Protein AF-A0A850GBH7-F1 (afdb_monomer)

Structure (mmCIF, N/CA/C/O backbone):
data_AF-A0A850GBH7-F1
#
_entry.id   AF-A0A850GBH7-F1
#
loop_
_atom_site.group_PDB
_atom_site.id
_atom_site.type_symbol
_atom_site.label_atom_id
_atom_site.label_alt_id
_atom_site.label_comp_id
_atom_site.label_asym_id
_atom_site.label_entity_id
_atom_site.label_seq_id
_atom_site.pdbx_PDB_ins_code
_atom_site.Cartn_x
_atom_site.Cartn_y
_atom_site.Cartn_z
_atom_site.occupancy
_atom_site.B_iso_or_equiv
_atom_site.auth_seq_id
_atom_site.auth_comp_id
_atom_site.auth_asym_id
_atom_site.auth_atom_id
_atom_site.pdbx_PDB_model_num
ATOM 1 N N . MET A 1 1 ? 34.678 7.396 -29.497 1.00 39.22 1 MET A N 1
ATOM 2 C CA . MET A 1 1 ? 33.624 8.072 -28.716 1.00 39.22 1 MET A CA 1
ATOM 3 C C . MET A 1 1 ? 33.416 7.247 -27.462 1.00 39.22 1 MET A C 1
ATOM 5 O O . MET A 1 1 ? 32.925 6.134 -27.565 1.00 39.22 1 MET A O 1
ATOM 9 N N . ALA A 1 2 ? 33.944 7.711 -26.330 1.00 34.81 2 ALA A N 1
ATOM 10 C CA . ALA A 1 2 ? 33.889 6.994 -25.061 1.00 34.81 2 ALA A CA 1
ATOM 11 C C . ALA A 1 2 ? 32.630 7.432 -24.306 1.00 34.81 2 ALA A C 1
ATOM 13 O O . ALA A 1 2 ? 32.488 8.611 -23.987 1.00 34.81 2 ALA A O 1
ATOM 14 N N . VAL A 1 3 ? 31.714 6.498 -24.062 1.00 37.47 3 VAL A N 1
ATOM 15 C CA . VAL A 1 3 ? 30.544 6.723 -23.211 1.00 37.47 3 VAL A CA 1
ATOM 16 C C . VAL A 1 3 ? 31.014 6.597 -21.764 1.00 37.47 3 VAL A C 1
ATOM 18 O O . VAL A 1 3 ? 31.372 5.515 -21.305 1.00 37.47 3 VAL A O 1
ATOM 21 N N . MET A 1 4 ? 31.077 7.731 -21.065 1.00 29.38 4 MET A N 1
ATOM 22 C CA . MET A 1 4 ? 31.294 7.794 -19.621 1.00 29.38 4 MET A CA 1
ATOM 23 C C . MET A 1 4 ? 30.104 7.129 -18.918 1.00 29.38 4 MET A C 1
ATOM 25 O O . MET A 1 4 ? 29.046 7.736 -18.770 1.00 29.38 4 MET A O 1
ATOM 29 N N . GLN A 1 5 ? 30.282 5.886 -18.469 1.00 33.56 5 GLN A N 1
ATOM 30 C CA . GLN A 1 5 ? 29.415 5.274 -17.465 1.00 33.56 5 GLN A CA 1
ATOM 31 C C . GLN A 1 5 ? 29.610 6.026 -16.146 1.00 33.56 5 GLN A C 1
ATOM 33 O O . GLN A 1 5 ? 30.597 5.840 -15.429 1.00 33.56 5 GLN A O 1
ATOM 38 N N . LYS A 1 6 ? 28.673 6.925 -15.852 1.00 38.59 6 LYS A N 1
ATOM 39 C CA . LYS A 1 6 ? 28.574 7.619 -14.573 1.00 38.59 6 LYS A CA 1
ATOM 40 C C . LYS A 1 6 ? 28.134 6.582 -13.537 1.00 38.59 6 LYS A C 1
ATOM 42 O O . LYS A 1 6 ? 26.968 6.221 -13.460 1.00 38.59 6 LYS A O 1
ATOM 47 N N . ARG A 1 7 ? 29.103 6.039 -12.800 1.00 31.30 7 ARG A N 1
ATOM 48 C CA . ARG A 1 7 ? 28.871 5.169 -11.644 1.00 31.30 7 ARG A CA 1
ATOM 49 C C . ARG A 1 7 ? 28.149 5.984 -10.570 1.00 31.30 7 ARG A C 1
ATOM 51 O O . ARG A 1 7 ? 28.780 6.814 -9.919 1.00 31.30 7 ARG A O 1
ATOM 58 N N . TRP A 1 8 ? 26.844 5.782 -10.418 1.00 28.94 8 TRP A N 1
ATOM 59 C CA . TRP A 1 8 ? 26.119 6.223 -9.230 1.00 28.94 8 TRP A CA 1
ATOM 60 C C . TRP A 1 8 ? 26.470 5.288 -8.064 1.00 28.94 8 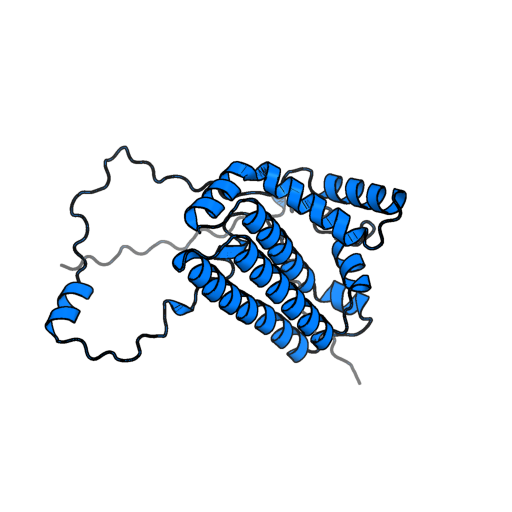TRP A C 1
ATOM 62 O O . TRP A 1 8 ? 26.355 4.069 -8.211 1.00 28.94 8 TRP A O 1
ATOM 72 N N . PRO A 1 9 ? 26.964 5.814 -6.931 1.00 34.41 9 PRO A N 1
ATOM 73 C CA . PRO A 1 9 ? 27.199 5.003 -5.753 1.00 34.41 9 PRO A CA 1
ATOM 74 C C . PRO A 1 9 ? 25.851 4.687 -5.093 1.00 34.41 9 PRO A C 1
ATOM 76 O O . PRO A 1 9 ? 25.168 5.579 -4.607 1.00 34.41 9 PRO A O 1
ATOM 79 N N . TRP A 1 10 ? 25.469 3.413 -5.157 1.00 30.62 10 TRP A N 1
ATOM 80 C CA . TRP A 1 10 ? 24.878 2.619 -4.078 1.00 30.62 10 TRP A CA 1
ATOM 81 C C . TRP A 1 10 ? 24.258 3.421 -2.920 1.00 30.62 10 TRP A C 1
ATOM 83 O O . TRP A 1 10 ? 24.940 3.745 -1.951 1.00 30.62 10 TRP A O 1
ATOM 93 N N . MET A 1 11 ? 22.943 3.636 -2.973 1.00 26.88 11 MET A N 1
ATOM 94 C CA . MET A 1 11 ? 22.129 3.606 -1.758 1.00 26.88 11 MET A CA 1
ATOM 95 C C . MET A 1 11 ? 21.692 2.157 -1.562 1.00 26.88 11 MET A C 1
ATOM 97 O O . MET A 1 11 ? 20.692 1.713 -2.117 1.00 26.88 11 MET A O 1
ATOM 101 N N . ALA A 1 12 ? 22.504 1.399 -0.825 1.00 34.00 12 ALA A N 1
ATOM 102 C CA . ALA A 1 12 ? 22.050 0.169 -0.199 1.00 34.00 12 ALA A CA 1
ATOM 103 C C . ALA A 1 12 ? 20.982 0.574 0.825 1.00 34.00 12 ALA A C 1
ATOM 105 O O . ALA A 1 12 ? 21.303 1.084 1.897 1.00 34.00 12 ALA A O 1
ATOM 106 N N . ALA A 1 13 ? 19.715 0.454 0.435 1.00 31.64 13 ALA A N 1
ATOM 107 C CA . ALA A 1 13 ? 18.581 0.728 1.297 1.00 31.64 13 ALA A CA 1
ATOM 108 C C . ALA A 1 13 ? 18.461 -0.412 2.307 1.00 31.64 13 ALA A C 1
ATOM 110 O O . ALA A 1 13 ? 17.870 -1.460 2.054 1.00 31.64 13 ALA A O 1
ATOM 111 N N . THR A 1 14 ? 19.072 -0.201 3.464 1.00 35.50 14 THR A N 1
ATOM 112 C CA . THR A 1 14 ? 18.787 -0.943 4.680 1.00 35.50 14 THR A CA 1
ATOM 113 C C . THR A 1 14 ? 17.322 -0.687 5.038 1.00 35.50 14 THR A C 1
ATOM 115 O O . THR A 1 14 ? 16.988 0.357 5.595 1.00 35.50 14 THR A O 1
ATOM 118 N N . LEU A 1 15 ? 16.433 -1.626 4.717 1.00 36.69 15 LEU A N 1
ATOM 119 C CA . LEU A 1 15 ? 15.066 -1.669 5.242 1.00 36.69 15 LEU A CA 1
ATOM 120 C C . LEU A 1 15 ? 15.137 -2.158 6.701 1.00 36.69 15 LEU A C 1
ATOM 122 O O . LEU A 1 15 ? 14.736 -3.264 7.052 1.00 36.69 15 LEU A O 1
ATOM 126 N N . VAL A 1 16 ? 15.753 -1.340 7.560 1.00 36.69 16 VAL A N 1
ATOM 127 C CA . VAL A 1 16 ? 15.708 -1.529 9.010 1.00 36.69 16 VAL A CA 1
ATOM 128 C C . VAL A 1 16 ? 14.303 -1.164 9.465 1.00 36.69 16 VAL A C 1
ATOM 130 O O . VAL A 1 16 ? 13.931 0.003 9.458 1.00 36.69 16 VAL A O 1
ATOM 133 N N . LEU A 1 17 ? 13.542 -2.195 9.832 1.00 37.91 17 LEU A N 1
ATOM 134 C CA . LEU A 1 17 ? 12.583 -2.243 10.941 1.00 37.91 17 LEU A CA 1
ATOM 135 C C . LEU A 1 17 ? 12.263 -0.887 11.607 1.00 37.91 17 LEU A C 1
ATOM 137 O O . LEU A 1 17 ? 12.774 -0.580 12.680 1.00 37.91 17 LEU A O 1
ATOM 141 N N . VAL A 1 18 ? 11.345 -0.128 11.009 1.00 35.16 18 VAL A N 1
ATOM 142 C CA . VAL A 1 18 ? 10.539 0.896 11.697 1.00 35.16 18 VAL A CA 1
ATOM 143 C C . VAL A 1 18 ? 9.088 0.697 11.265 1.00 35.16 18 VAL A C 1
ATOM 145 O O . VAL A 1 18 ? 8.459 1.551 10.656 1.00 35.16 18 VAL A O 1
ATOM 148 N N . ALA A 1 19 ? 8.544 -0.493 11.502 1.00 41.41 19 ALA A N 1
ATOM 149 C CA . ALA A 1 19 ? 7.154 -0.800 11.175 1.00 41.41 19 ALA A CA 1
ATOM 150 C C . ALA A 1 19 ? 6.272 -0.439 12.369 1.00 41.41 19 ALA A C 1
ATOM 152 O O . ALA A 1 19 ? 5.680 -1.324 12.960 1.00 41.41 19 ALA A O 1
ATOM 153 N N . GLY A 1 20 ? 6.294 0.849 12.736 1.00 35.16 20 GLY A N 1
ATOM 154 C CA . GLY A 1 20 ? 5.836 1.399 14.007 1.00 35.16 20 GLY A CA 1
ATOM 155 C C . GLY A 1 20 ? 4.564 2.266 13.916 1.00 35.16 20 GLY A C 1
ATOM 156 O O . GLY A 1 20 ? 3.472 1.852 13.563 1.00 35.16 20 GLY A O 1
ATOM 157 N N . GLY A 1 21 ? 4.706 3.566 14.131 1.00 39.09 21 GLY A N 1
ATOM 158 C CA . GLY A 1 21 ? 3.655 4.533 13.776 1.00 39.09 21 GLY A CA 1
ATOM 159 C C . GLY A 1 21 ? 3.561 4.835 12.271 1.00 39.09 21 GLY A C 1
ATOM 160 O O . GLY A 1 21 ? 2.975 5.846 11.894 1.00 39.09 21 GLY A O 1
ATOM 161 N N . PHE A 1 22 ? 4.204 4.030 11.417 1.00 47.31 22 PHE A N 1
ATOM 162 C CA . PHE A 1 22 ? 4.869 4.526 10.209 1.00 47.31 22 PHE A CA 1
ATOM 163 C C . PHE A 1 22 ? 3.940 4.795 9.024 1.00 47.31 22 PHE A C 1
ATOM 165 O O . PHE A 1 22 ? 4.135 5.803 8.370 1.00 47.31 22 PHE A O 1
ATOM 172 N N . VAL A 1 23 ? 2.878 4.025 8.767 1.00 52.38 23 VAL A N 1
ATOM 173 C CA . VAL A 1 23 ? 2.008 4.325 7.603 1.00 52.38 23 VAL A CA 1
ATOM 174 C C . VAL A 1 23 ? 1.286 5.670 7.769 1.00 52.38 23 VAL A C 1
ATOM 176 O O . VAL A 1 23 ? 1.056 6.377 6.790 1.00 52.38 23 VAL A O 1
ATOM 179 N N . TRP A 1 24 ? 1.004 6.098 9.006 1.00 50.31 24 TRP A N 1
ATOM 180 C CA . TRP A 1 24 ? 0.395 7.408 9.236 1.00 50.31 24 TRP A CA 1
ATOM 181 C C . TRP A 1 24 ? 1.384 8.535 9.545 1.00 50.31 24 TRP A C 1
ATOM 183 O O . TRP A 1 24 ? 1.120 9.676 9.154 1.00 50.31 24 TRP A O 1
ATOM 193 N N . SER A 1 25 ? 2.540 8.220 10.148 1.00 50.31 25 SER A N 1
ATOM 194 C CA . SER A 1 25 ? 3.611 9.180 10.461 1.00 50.31 25 SER A CA 1
ATOM 195 C C . SER A 1 25 ? 4.688 9.358 9.374 1.00 50.31 25 SER A C 1
ATOM 197 O O . SER A 1 25 ? 5.364 10.384 9.401 1.00 50.31 25 SER A O 1
ATOM 199 N N . MET A 1 26 ? 4.828 8.447 8.396 1.00 47.28 26 MET A N 1
ATOM 200 C CA . MET A 1 26 ? 5.702 8.602 7.208 1.00 47.28 26 MET A CA 1
ATOM 201 C C . MET A 1 26 ? 5.240 9.714 6.275 1.00 47.28 26 MET A C 1
ATOM 203 O O . MET A 1 26 ? 6.033 10.226 5.493 1.00 47.28 26 MET A O 1
ATOM 207 N N . TRP A 1 27 ? 3.972 10.101 6.365 1.00 53.19 27 TRP A N 1
ATOM 208 C CA . TRP A 1 27 ? 3.435 11.254 5.657 1.00 53.19 27 TRP A CA 1
ATOM 209 C C . TRP A 1 27 ? 3.087 12.319 6.684 1.00 53.19 27 TRP A C 1
ATOM 211 O O . TRP A 1 27 ? 1.900 12.474 7.009 1.00 53.19 27 TRP A O 1
ATOM 221 N N . PRO A 1 28 ? 4.110 12.983 7.265 1.00 45.41 28 PRO A N 1
ATOM 222 C CA . PRO A 1 28 ? 3.883 14.085 8.174 1.00 45.41 28 PRO A CA 1
ATOM 223 C C . PRO A 1 28 ? 2.997 15.107 7.472 1.00 45.41 28 PRO A C 1
ATOM 225 O O . PRO A 1 28 ? 3.204 15.460 6.312 1.00 45.41 28 PRO A O 1
ATOM 228 N N . ASP A 1 29 ? 1.982 15.553 8.199 1.00 44.06 29 ASP A N 1
ATOM 229 C CA . ASP A 1 29 ? 1.081 16.609 7.775 1.00 44.06 29 ASP A CA 1
ATOM 230 C C . ASP A 1 29 ? 1.903 17.904 7.636 1.00 44.06 29 ASP A C 1
ATOM 232 O O . ASP A 1 29 ? 2.077 18.662 8.594 1.00 44.06 29 ASP A O 1
ATOM 236 N N . HIS A 1 30 ? 2.472 18.156 6.452 1.00 41.53 30 HIS A N 1
ATOM 237 C CA . HIS A 1 30 ? 3.131 19.431 6.149 1.00 41.53 30 HIS A CA 1
ATOM 238 C C . HIS A 1 30 ? 2.131 20.607 6.187 1.00 41.53 30 HIS A C 1
ATOM 240 O O . HIS A 1 30 ? 2.534 21.766 6.239 1.00 41.53 30 HIS A O 1
ATOM 246 N N . SER A 1 31 ? 0.826 20.318 6.273 1.00 43.25 31 SER A N 1
ATOM 247 C CA . SER A 1 31 ? -0.261 21.293 6.403 1.00 43.25 31 SER A CA 1
ATOM 248 C C . SER A 1 31 ? -0.245 22.098 7.710 1.00 43.25 31 SER A C 1
ATOM 250 O O . SER A 1 31 ? -0.854 23.164 7.770 1.00 43.25 31 SER A O 1
ATOM 252 N N . LYS A 1 32 ? 0.495 21.680 8.752 1.00 44.41 32 LYS A N 1
ATOM 253 C CA . LYS A 1 32 ? 0.597 22.474 9.995 1.00 44.41 32 LYS A CA 1
ATOM 254 C C . LYS A 1 32 ? 1.495 23.717 9.884 1.00 44.41 32 LYS A C 1
ATOM 256 O O . LYS A 1 32 ? 1.662 24.412 10.884 1.00 44.41 32 LYS A O 1
ATOM 261 N N . GLY A 1 33 ? 2.071 24.003 8.711 1.00 41.03 33 GLY A N 1
ATOM 262 C CA . GLY A 1 33 ? 3.020 25.105 8.524 1.00 41.03 33 GLY A CA 1
ATOM 263 C C . GLY A 1 33 ? 2.582 26.272 7.634 1.00 41.03 33 GLY A C 1
ATOM 264 O O . GLY A 1 33 ? 3.161 27.345 7.783 1.00 41.03 33 GLY A O 1
ATOM 265 N N . GLU A 1 34 ? 1.617 26.109 6.718 1.00 40.47 34 GLU A N 1
ATOM 266 C CA . GLU A 1 34 ? 1.511 27.050 5.580 1.00 40.47 34 GLU A CA 1
ATOM 267 C C . GLU A 1 34 ? 0.144 27.715 5.346 1.00 40.47 34 GLU A C 1
ATOM 269 O O . GLU A 1 34 ? 0.079 28.658 4.561 1.00 40.47 34 GLU A O 1
ATOM 274 N N . ASP A 1 35 ? -0.909 27.373 6.097 1.00 40.53 35 ASP A N 1
ATOM 275 C CA . ASP A 1 35 ? -2.221 28.047 6.001 1.00 40.53 35 ASP A CA 1
ATOM 276 C C . ASP A 1 35 ? -2.476 29.093 7.112 1.00 40.53 35 ASP A C 1
ATOM 278 O O . ASP A 1 35 ? -3.582 29.253 7.626 1.00 40.53 35 ASP A O 1
ATOM 282 N N . GLU A 1 36 ? -1.467 29.906 7.456 1.00 41.66 36 GLU A N 1
ATOM 283 C CA . GLU A 1 36 ? -1.698 31.202 8.128 1.00 41.66 36 GLU A CA 1
ATOM 284 C C . GLU A 1 36 ? -2.065 32.302 7.107 1.00 41.66 36 GLU A C 1
ATOM 286 O O . GLU A 1 36 ? -1.477 33.386 7.042 1.00 41.66 36 GLU A O 1
ATOM 291 N N . ALA A 1 37 ? -3.105 32.057 6.308 1.00 41.56 37 ALA A N 1
ATOM 292 C CA . ALA A 1 37 ? -3.761 33.097 5.528 1.00 41.56 37 ALA A CA 1
ATOM 293 C C . ALA A 1 37 ? -4.722 33.907 6.423 1.00 41.56 37 ALA A C 1
ATOM 295 O O . ALA A 1 37 ? -5.905 33.619 6.555 1.00 41.56 37 ALA A O 1
ATOM 296 N N . GLN A 1 38 ? -4.179 34.958 7.044 1.00 45.31 38 GLN A N 1
ATOM 297 C CA . GLN A 1 38 ? -4.841 36.248 7.306 1.00 45.31 38 GLN A CA 1
ATOM 298 C C . GLN A 1 38 ? -6.349 36.236 7.652 1.00 45.31 38 GLN A C 1
ATOM 300 O O . GLN A 1 38 ? -7.148 36.931 7.023 1.00 45.31 38 GLN A O 1
ATOM 305 N N . VAL A 1 39 ? -6.742 35.599 8.756 1.00 41.28 39 VAL A N 1
ATOM 306 C CA . VAL A 1 39 ? -7.939 36.050 9.483 1.00 41.28 39 VAL A CA 1
ATOM 307 C C . VAL A 1 39 ? -7.507 37.157 10.439 1.00 41.28 39 VAL A C 1
ATOM 309 O O . VAL A 1 39 ? -6.708 36.964 11.354 1.00 41.28 39 VAL A O 1
ATOM 312 N N . ARG A 1 40 ? -8.005 38.365 10.179 1.00 48.72 40 ARG A N 1
ATOM 313 C CA . ARG A 1 40 ? -7.773 39.598 10.937 1.00 48.72 40 ARG A CA 1
ATOM 314 C C . ARG A 1 40 ? -8.372 39.481 12.348 1.00 48.72 40 ARG A C 1
ATOM 316 O O . ARG A 1 40 ? -9.421 40.050 12.624 1.00 48.72 40 ARG A O 1
ATOM 323 N N . ALA A 1 41 ? -7.722 38.726 13.229 1.00 46.19 41 ALA A N 1
ATOM 324 C CA . ALA A 1 41 ? -8.078 38.639 14.638 1.00 46.19 41 ALA A CA 1
ATOM 325 C C . ALA A 1 41 ? -7.662 39.926 15.370 1.00 46.19 41 ALA A C 1
ATOM 327 O O . ALA A 1 41 ? -6.572 40.464 15.152 1.00 46.19 41 ALA A O 1
ATOM 328 N N . GLU A 1 42 ? -8.553 40.437 16.222 1.00 47.62 42 GLU A N 1
ATOM 329 C CA . GLU A 1 42 ? -8.324 41.638 17.022 1.00 47.62 42 GLU A CA 1
ATOM 330 C C . GLU A 1 42 ? -7.046 41.522 17.881 1.00 47.62 42 GLU A C 1
ATOM 332 O O . GLU A 1 42 ? -6.717 40.425 18.341 1.00 47.62 42 GLU A O 1
ATOM 337 N N . PRO A 1 43 ? -6.335 42.633 18.171 1.00 51.59 43 PRO A N 1
ATOM 338 C CA . PRO A 1 43 ? -5.040 42.615 18.864 1.00 51.59 43 PRO A CA 1
ATOM 339 C C . PRO A 1 43 ? -5.019 41.843 20.194 1.00 51.59 43 PRO A C 1
ATOM 341 O O . PRO A 1 43 ? -3.977 41.317 20.570 1.00 51.59 43 PRO A O 1
ATOM 344 N N . ARG A 1 44 ? -6.164 41.719 20.883 1.00 53.50 44 ARG A N 1
ATOM 345 C CA . ARG A 1 44 ? -6.285 40.974 22.149 1.00 53.50 44 ARG A CA 1
ATOM 346 C C . ARG A 1 44 ? -6.299 39.451 21.992 1.00 53.50 44 ARG A C 1
ATOM 348 O O . ARG A 1 44 ? -5.905 38.760 22.922 1.00 53.50 44 ARG A O 1
ATOM 355 N N . ALA A 1 45 ? -6.716 38.915 20.844 1.00 52.81 45 ALA A N 1
ATOM 356 C CA . ALA A 1 45 ? -6.721 37.467 20.610 1.00 52.81 45 ALA A CA 1
ATOM 357 C C . ALA A 1 45 ? -5.309 36.925 20.311 1.00 52.81 45 ALA A C 1
ATOM 359 O O . ALA A 1 45 ? -4.989 35.795 20.669 1.00 52.81 45 ALA A O 1
ATOM 360 N N . ARG A 1 46 ? -4.433 37.754 19.724 1.00 52.75 46 ARG A N 1
ATOM 361 C CA . ARG A 1 46 ? -3.025 37.401 19.470 1.00 52.75 46 ARG A CA 1
ATOM 362 C C . ARG A 1 46 ? -2.204 37.240 20.751 1.00 52.75 46 ARG A C 1
ATOM 364 O O . ARG A 1 46 ? -1.352 36.366 20.802 1.00 52.75 46 ARG A O 1
ATOM 371 N N . GLU A 1 47 ? -2.465 38.031 21.791 1.00 51.34 47 GLU A N 1
ATOM 372 C CA . GLU A 1 47 ? -1.722 37.937 23.060 1.00 51.34 47 GLU A CA 1
ATOM 373 C C . GLU A 1 47 ? -2.004 36.635 23.827 1.00 51.34 47 GLU A C 1
ATOM 375 O O . GLU A 1 47 ? -1.085 36.056 24.403 1.00 51.34 47 GLU A O 1
ATOM 380 N N . ALA A 1 48 ? -3.245 36.137 23.780 1.00 56.31 48 ALA A N 1
ATOM 381 C CA . ALA A 1 48 ? -3.631 34.876 24.420 1.00 56.31 48 ALA A CA 1
ATOM 382 C C . ALA A 1 48 ? -3.109 33.634 23.671 1.00 56.31 48 ALA A C 1
ATOM 384 O O . ALA A 1 48 ? -2.834 32.611 24.289 1.00 56.31 48 ALA A O 1
ATOM 385 N N . LEU A 1 49 ? -2.930 33.725 22.349 1.00 56.88 49 LEU A N 1
ATOM 386 C CA . LEU A 1 49 ? -2.378 32.636 21.532 1.00 56.88 49 LEU A CA 1
ATOM 387 C C . LEU A 1 49 ? -0.847 32.548 21.600 1.00 56.88 49 LEU A C 1
ATOM 389 O O . LEU A 1 49 ? -0.289 31.469 21.426 1.00 56.88 49 LEU A O 1
ATOM 393 N N . LEU A 1 50 ? -0.163 33.661 21.879 1.00 56.31 50 LEU A N 1
ATOM 394 C CA . LEU A 1 50 ? 1.296 33.689 22.044 1.00 56.31 50 LEU A CA 1
ATOM 395 C C . LEU A 1 50 ? 1.754 33.235 23.439 1.00 56.31 50 LEU A C 1
ATOM 397 O O . LEU A 1 50 ? 2.924 32.906 23.616 1.00 56.31 50 LEU A O 1
ATOM 401 N N . ASN A 1 51 ? 0.841 33.188 24.413 1.00 55.44 51 ASN A N 1
ATOM 402 C CA . ASN A 1 51 ? 1.076 32.667 25.757 1.00 55.44 51 ASN A CA 1
ATOM 403 C C . ASN A 1 51 ? -0.049 31.694 26.142 1.00 55.44 51 ASN A C 1
ATOM 405 O O . ASN A 1 51 ? -0.882 32.043 26.981 1.00 55.44 51 ASN A O 1
ATOM 409 N N . PRO A 1 52 ? -0.112 30.484 25.552 1.00 57.41 52 PRO A N 1
ATOM 410 C CA . PRO A 1 52 ? -0.995 29.460 26.087 1.00 57.41 52 PRO A CA 1
ATOM 411 C C . PRO A 1 52 ? -0.615 29.233 27.553 1.00 57.41 52 PRO A C 1
ATOM 413 O O . PRO A 1 52 ? 0.568 29.045 27.855 1.00 57.41 52 PRO A O 1
ATOM 416 N N . ASP A 1 53 ? -1.601 29.277 28.454 1.00 52.59 53 ASP A N 1
ATOM 417 C CA . ASP A 1 53 ? -1.431 28.923 29.863 1.00 52.59 53 ASP A CA 1
ATOM 418 C C . ASP A 1 53 ? -0.843 27.512 29.926 1.00 52.59 53 ASP A C 1
ATOM 420 O O . ASP A 1 53 ? -1.543 26.502 29.822 1.00 52.59 53 ASP A O 1
ATOM 424 N N . ARG A 1 54 ? 0.485 27.430 30.049 1.00 54.47 54 ARG A N 1
ATOM 425 C CA . ARG A 1 54 ? 1.159 26.171 30.333 1.00 54.47 54 ARG A CA 1
ATOM 426 C C . ARG A 1 54 ? 0.567 25.683 31.650 1.00 54.47 54 ARG A C 1
ATOM 428 O O . ARG A 1 54 ? 0.608 26.445 32.622 1.00 54.47 54 ARG A O 1
ATOM 435 N N . PRO A 1 55 ? 0.062 24.440 31.723 1.00 54.59 55 PRO A N 1
ATOM 436 C CA . PRO A 1 55 ? -0.284 23.837 32.997 1.00 54.59 55 PRO A CA 1
ATOM 437 C C . PRO A 1 55 ? 0.905 24.025 33.947 1.00 54.59 55 PRO A C 1
ATOM 439 O O . PRO A 1 55 ? 1.987 23.489 33.721 1.00 54.59 55 PRO A O 1
ATOM 442 N N . SER A 1 56 ? 0.738 24.873 34.966 1.00 56.06 56 SER A N 1
ATOM 443 C CA . SER A 1 56 ? 1.818 25.232 35.902 1.00 56.06 56 SER A CA 1
ATOM 444 C C . SER A 1 56 ? 2.159 24.092 36.861 1.00 56.06 56 SER A C 1
ATOM 446 O O . SER A 1 56 ? 3.064 24.211 37.683 1.00 56.06 56 SER A O 1
ATOM 448 N N . THR A 1 57 ? 1.432 22.982 36.772 1.00 57.06 57 THR A N 1
ATOM 449 C CA . THR A 1 57 ? 1.710 21.757 37.502 1.00 57.06 57 THR A CA 1
ATOM 450 C C . THR A 1 57 ? 2.585 20.865 36.625 1.00 57.06 57 THR A C 1
ATOM 452 O O . THR A 1 57 ? 2.123 20.402 35.580 1.00 57.06 57 THR A O 1
ATOM 455 N N . PRO A 1 58 ? 3.845 20.611 37.024 1.00 57.88 58 PRO A N 1
ATOM 456 C CA . PRO A 1 58 ? 4.628 19.545 36.424 1.00 57.88 58 PRO A CA 1
ATOM 457 C C . PRO A 1 58 ? 3.823 18.241 36.488 1.00 57.88 58 PRO A C 1
ATOM 459 O O . PRO A 1 58 ? 3.115 18.030 37.484 1.00 57.88 58 PRO A O 1
ATOM 462 N N . PRO A 1 59 ? 3.918 17.359 35.477 1.00 62.00 59 PRO A N 1
ATOM 463 C CA . PRO A 1 59 ? 3.382 16.014 35.613 1.00 62.00 59 PRO A CA 1
ATOM 464 C C . PRO A 1 59 ? 3.937 15.389 36.904 1.00 62.00 59 PRO A C 1
ATOM 466 O O . PRO A 1 59 ? 5.096 15.651 37.253 1.00 62.00 59 PRO A O 1
ATOM 469 N N . PRO A 1 60 ? 3.127 14.615 37.649 1.00 73.19 60 PRO A N 1
ATOM 470 C CA . PRO A 1 60 ? 3.589 13.947 38.858 1.00 73.19 60 PRO A CA 1
ATOM 471 C C . PRO A 1 60 ? 4.904 13.201 38.581 1.00 73.19 60 PRO A C 1
ATOM 473 O O . PRO A 1 60 ? 5.018 12.588 37.518 1.00 73.19 60 PRO A O 1
ATOM 476 N N . PRO A 1 61 ? 5.880 13.213 39.507 1.00 63.91 61 PRO A N 1
ATOM 477 C CA . PRO A 1 61 ? 7.202 12.608 39.297 1.00 63.91 61 PRO A CA 1
ATOM 478 C C . PRO A 1 61 ? 7.160 11.107 38.954 1.00 63.91 61 PRO A C 1
ATOM 480 O O . PRO A 1 61 ? 8.131 10.572 38.425 1.00 63.91 61 PRO A O 1
ATOM 483 N N . ASP A 1 62 ? 6.020 10.451 39.185 1.00 67.94 62 ASP A N 1
ATOM 484 C CA . ASP A 1 62 ? 5.803 9.024 38.947 1.00 67.94 62 ASP A CA 1
ATOM 485 C C . ASP A 1 62 ? 5.043 8.731 37.637 1.00 67.94 62 ASP A C 1
ATOM 487 O O . ASP A 1 62 ? 4.812 7.570 37.289 1.00 67.94 62 ASP A O 1
ATOM 491 N N . MET A 1 63 ? 4.642 9.768 36.889 1.00 48.28 63 MET A N 1
ATOM 492 C CA . MET A 1 63 ? 3.930 9.623 35.621 1.00 48.28 63 MET A CA 1
ATOM 493 C C . MET A 1 63 ? 4.944 9.346 34.508 1.00 48.28 63 MET A C 1
ATOM 495 O O . MET A 1 63 ? 5.452 10.253 33.848 1.00 48.28 63 MET A O 1
ATOM 499 N N . LYS A 1 64 ? 5.276 8.065 34.315 1.00 52.88 64 LYS A N 1
ATOM 500 C CA . LYS A 1 64 ? 6.030 7.639 33.132 1.00 52.88 64 LYS A CA 1
ATOM 501 C C . LYS A 1 64 ? 5.233 8.049 31.888 1.00 52.88 64 LYS A C 1
ATOM 503 O O . LYS A 1 64 ? 4.033 7.763 31.852 1.00 52.88 64 LYS A O 1
ATOM 508 N N . PRO A 1 65 ? 5.861 8.689 30.883 1.00 56.69 65 PRO A N 1
ATOM 509 C CA . PRO A 1 65 ? 5.238 8.833 29.575 1.00 56.69 65 PRO A CA 1
ATOM 510 C C . PRO A 1 65 ? 4.727 7.459 29.154 1.00 56.69 65 PRO A C 1
ATOM 512 O O . PRO A 1 65 ? 5.446 6.470 29.322 1.00 56.69 65 PRO A O 1
ATOM 515 N N . ALA A 1 66 ? 3.488 7.379 28.674 1.00 56.12 66 ALA A N 1
ATOM 516 C CA . ALA A 1 66 ? 3.013 6.149 28.067 1.00 56.12 66 ALA A CA 1
ATOM 517 C C . ALA A 1 66 ? 3.976 5.825 26.921 1.00 56.12 66 ALA A C 1
ATOM 519 O O . ALA A 1 66 ? 4.066 6.584 25.956 1.00 56.12 66 ALA A O 1
ATOM 520 N N . THR A 1 67 ? 4.762 4.761 27.069 1.00 55.12 67 THR A N 1
ATOM 521 C CA . THR A 1 67 ? 5.625 4.298 25.990 1.00 55.12 67 THR A CA 1
ATOM 522 C C . THR A 1 67 ? 4.694 3.809 24.894 1.00 55.12 67 THR A C 1
ATOM 524 O O . THR A 1 67 ? 4.032 2.786 25.063 1.00 55.12 67 THR A O 1
ATOM 527 N N . VAL A 1 68 ? 4.590 4.567 23.803 1.00 57.88 68 VAL A N 1
ATOM 528 C CA . VAL A 1 68 ? 3.952 4.072 22.586 1.00 57.88 68 VAL A CA 1
ATOM 529 C C . VAL A 1 68 ? 4.813 2.901 22.134 1.00 57.88 68 VAL A C 1
ATOM 531 O O . VAL A 1 68 ? 5.990 3.080 21.827 1.00 57.88 68 VAL A O 1
ATOM 534 N N . VAL A 1 69 ? 4.267 1.689 22.212 1.00 67.81 69 VAL A N 1
ATOM 535 C CA . VAL A 1 69 ? 4.942 0.511 21.675 1.00 67.81 69 VAL A CA 1
ATOM 536 C C . VAL A 1 69 ? 4.885 0.662 20.167 1.00 67.81 69 VAL A C 1
ATOM 538 O O . VAL A 1 69 ? 3.810 0.577 19.576 1.00 67.81 69 VAL A O 1
ATOM 541 N N . GLU A 1 70 ? 6.028 0.963 19.563 1.00 73.00 70 GLU A N 1
ATOM 542 C CA . GLU A 1 70 ? 6.160 0.932 18.115 1.00 73.00 70 GLU A CA 1
ATOM 543 C C . GLU A 1 70 ? 5.910 -0.507 17.657 1.00 73.00 70 GLU A C 1
ATOM 545 O O . GLU A 1 70 ? 6.527 -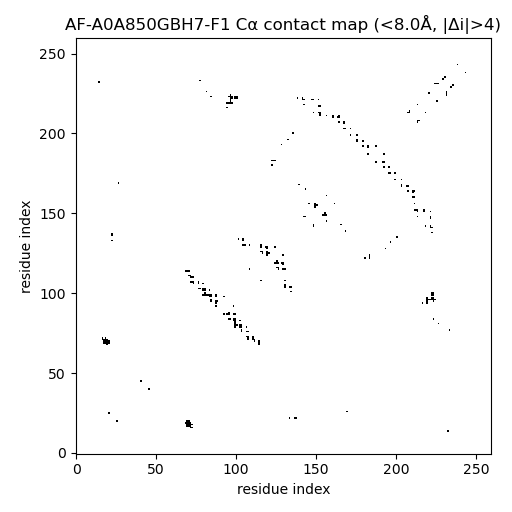1.430 18.206 1.00 73.00 70 GLU A O 1
ATOM 550 N N . PRO A 1 71 ? 4.999 -0.741 16.703 1.00 77.50 71 PRO A N 1
ATOM 551 C CA . PRO A 1 71 ? 4.879 -2.058 16.124 1.00 77.50 71 PRO A CA 1
ATOM 552 C C . PRO A 1 71 ? 6.182 -2.493 15.450 1.00 77.50 71 PRO A C 1
ATOM 554 O O . PRO A 1 71 ? 7.120 -1.723 15.213 1.00 77.50 71 PRO A O 1
ATOM 557 N N . SER A 1 72 ? 6.272 -3.792 15.214 1.00 76.88 72 SER A N 1
ATOM 558 C CA . SER A 1 72 ? 7.438 -4.411 14.595 1.00 76.88 72 SER A CA 1
ATOM 559 C C . SER A 1 72 ? 7.015 -5.593 13.740 1.00 76.88 72 SER A C 1
ATOM 561 O O . SER A 1 72 ? 5.947 -6.175 13.940 1.00 76.88 72 SER A O 1
ATOM 563 N N . ALA A 1 73 ? 7.837 -5.931 12.748 1.00 78.75 73 ALA A N 1
ATOM 564 C CA . ALA A 1 73 ? 7.565 -7.092 11.917 1.00 78.75 73 ALA A CA 1
ATOM 565 C C . ALA A 1 73 ? 7.749 -8.391 12.730 1.00 78.75 73 ALA A C 1
ATOM 567 O O . ALA A 1 73 ? 8.705 -8.485 13.511 1.00 78.75 73 ALA A O 1
ATOM 568 N N . PRO A 1 74 ? 6.879 -9.400 12.546 1.00 80.69 74 PRO A N 1
ATOM 569 C CA . PRO A 1 74 ? 7.094 -10.723 13.117 1.00 80.69 74 PRO A CA 1
ATOM 570 C C . PRO A 1 74 ? 8.374 -11.353 12.545 1.00 80.69 74 PRO A C 1
ATOM 572 O O . PRO A 1 74 ? 8.728 -11.140 11.385 1.00 80.69 74 PRO A O 1
ATOM 575 N N . GLN A 1 75 ? 9.083 -12.138 13.364 1.00 84.81 75 GLN A N 1
ATOM 576 C CA . GLN A 1 75 ? 10.397 -12.703 13.008 1.00 84.81 75 GLN A CA 1
ATOM 577 C C . GLN A 1 75 ? 10.350 -13.668 11.814 1.00 84.81 75 GLN A C 1
ATOM 579 O O . GLN A 1 75 ? 11.362 -13.888 11.156 1.00 84.81 75 GLN A O 1
ATOM 584 N N . ASP A 1 76 ? 9.190 -14.256 11.542 1.00 88.44 76 ASP A N 1
ATOM 585 C CA . ASP A 1 76 ? 8.967 -15.292 10.540 1.00 88.44 76 ASP A CA 1
ATOM 586 C C . ASP A 1 76 ? 8.147 -14.809 9.334 1.00 88.44 76 ASP A C 1
ATOM 588 O O . ASP A 1 76 ? 7.617 -15.630 8.587 1.00 88.44 76 ASP A O 1
ATOM 592 N N . ILE A 1 77 ? 8.076 -13.492 9.100 1.00 84.94 77 ILE A N 1
ATOM 593 C CA . ILE A 1 77 ? 7.253 -12.911 8.026 1.00 84.94 77 ILE A CA 1
ATOM 594 C C . ILE A 1 77 ? 7.598 -13.444 6.625 1.00 84.94 77 ILE A C 1
ATOM 596 O O . ILE A 1 77 ? 6.695 -13.680 5.827 1.00 84.94 77 ILE A O 1
ATOM 600 N N . GLY A 1 78 ? 8.881 -13.706 6.342 1.00 85.50 78 GLY A N 1
ATOM 601 C CA . GLY A 1 78 ? 9.315 -14.300 5.069 1.00 85.50 78 GLY A CA 1
ATOM 602 C C . GLY A 1 78 ? 8.781 -15.722 4.881 1.00 85.50 78 GLY A C 1
ATOM 603 O O . GLY A 1 78 ? 8.169 -16.024 3.864 1.00 85.50 78 GLY A O 1
ATOM 604 N N . ARG A 1 79 ? 8.897 -16.563 5.919 1.00 89.06 79 ARG A N 1
ATOM 605 C CA . ARG A 1 79 ? 8.353 -17.930 5.913 1.00 89.06 79 ARG A CA 1
ATOM 606 C C . ARG A 1 79 ? 6.835 -17.930 5.713 1.00 89.06 79 ARG A C 1
ATOM 608 O O . ARG A 1 79 ? 6.323 -18.750 4.961 1.00 89.06 79 ARG A O 1
ATOM 615 N N . ILE A 1 80 ? 6.126 -17.011 6.373 1.00 88.12 80 ILE A N 1
ATOM 616 C CA . ILE A 1 80 ? 4.670 -16.859 6.234 1.00 88.12 80 ILE A CA 1
ATOM 617 C C . ILE A 1 80 ? 4.298 -16.522 4.787 1.00 88.12 80 ILE A C 1
ATOM 619 O O . ILE A 1 80 ? 3.377 -17.130 4.244 1.00 88.12 80 ILE A O 1
ATOM 623 N N . LYS A 1 81 ? 5.031 -15.597 4.154 1.00 89.31 81 LYS A N 1
ATOM 624 C CA . LYS A 1 81 ? 4.825 -15.236 2.748 1.00 89.31 81 LYS A CA 1
ATOM 625 C C . LYS A 1 81 ? 5.001 -16.442 1.826 1.00 89.31 81 LYS A C 1
ATOM 627 O O . LYS A 1 81 ? 4.117 -16.718 1.019 1.00 89.31 81 LYS A O 1
ATOM 632 N N . ASP A 1 82 ? 6.106 -17.170 1.974 1.00 89.75 82 ASP A N 1
ATOM 633 C CA . ASP A 1 82 ? 6.441 -18.311 1.115 1.00 89.75 82 ASP A CA 1
ATOM 634 C C . ASP A 1 82 ? 5.409 -19.442 1.239 1.00 89.75 82 ASP A C 1
ATOM 636 O O . ASP A 1 82 ? 4.953 -19.991 0.234 1.00 89.75 82 ASP A O 1
ATOM 640 N N . GLU A 1 83 ? 4.994 -19.767 2.468 1.00 93.62 83 GLU A N 1
ATOM 641 C CA . GLU A 1 83 ? 3.961 -20.774 2.736 1.00 93.62 83 GLU A CA 1
ATOM 642 C C . GLU A 1 83 ? 2.601 -20.357 2.156 1.00 93.62 83 GLU A C 1
ATOM 644 O O . GLU A 1 83 ? 1.906 -21.181 1.555 1.00 93.62 83 GLU A O 1
ATOM 649 N N . ALA A 1 84 ? 2.228 -19.081 2.297 1.00 94.81 84 ALA A N 1
ATOM 650 C CA . ALA A 1 84 ? 0.982 -18.552 1.753 1.00 94.81 84 ALA A CA 1
ATOM 651 C C . ALA A 1 84 ? 0.983 -18.539 0.217 1.00 94.81 84 ALA A C 1
ATOM 653 O O . ALA A 1 84 ? -0.012 -18.934 -0.390 1.00 94.81 84 ALA A O 1
ATOM 654 N N . TYR A 1 85 ? 2.099 -18.159 -0.410 1.00 94.06 85 TYR A N 1
ATOM 655 C CA . TYR A 1 85 ? 2.253 -18.177 -1.864 1.00 94.06 85 TYR A CA 1
ATOM 656 C C . TYR A 1 85 ? 2.164 -19.599 -2.426 1.00 94.06 85 TYR A C 1
ATOM 658 O O . TYR A 1 85 ? 1.388 -19.859 -3.347 1.00 94.06 85 TYR A O 1
ATOM 666 N N . ALA A 1 86 ? 2.903 -20.546 -1.835 1.00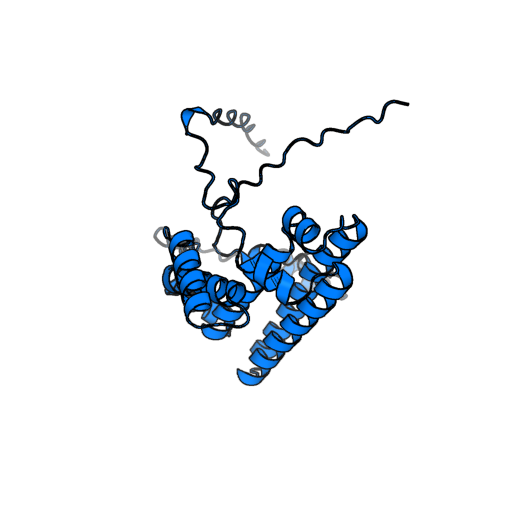 94.12 86 ALA A N 1
ATOM 667 C CA . ALA A 1 86 ? 2.869 -21.948 -2.243 1.00 94.12 86 ALA A CA 1
ATOM 668 C C . ALA A 1 86 ? 1.451 -22.527 -2.148 1.00 94.12 86 ALA A C 1
ATOM 670 O O . ALA A 1 86 ? 0.970 -23.158 -3.089 1.00 94.12 86 ALA A O 1
ATOM 671 N N . LYS A 1 87 ? 0.747 -22.243 -1.048 1.00 96.00 87 LYS A N 1
ATOM 672 C CA . LYS A 1 87 ? -0.643 -22.661 -0.867 1.00 96.00 87 LYS A CA 1
ATOM 673 C C . LYS A 1 87 ? -1.584 -22.018 -1.893 1.00 96.00 87 LYS A C 1
ATOM 675 O O . LYS A 1 87 ? -2.435 -22.708 -2.444 1.00 96.00 87 LYS A O 1
ATOM 680 N N . ALA A 1 88 ? -1.429 -20.726 -2.180 1.00 95.88 88 ALA A N 1
ATOM 681 C CA . ALA A 1 88 ? -2.253 -20.033 -3.169 1.00 95.88 88 ALA A CA 1
ATOM 682 C C . ALA A 1 88 ? -2.087 -20.632 -4.578 1.00 95.88 88 ALA A C 1
ATOM 684 O O . ALA A 1 88 ? -3.069 -20.781 -5.307 1.00 95.88 88 ALA A O 1
ATOM 685 N N . LEU A 1 89 ? -0.866 -21.048 -4.935 1.00 94.25 89 LEU A N 1
ATOM 686 C CA . LEU A 1 89 ? -0.605 -21.787 -6.173 1.00 94.25 89 LEU A CA 1
ATOM 687 C C . LEU A 1 89 ? -1.279 -23.166 -6.183 1.00 94.25 89 LEU A C 1
ATOM 689 O O . LEU A 1 89 ? -1.877 -23.542 -7.190 1.00 94.25 89 LEU A O 1
ATOM 693 N N . GLU A 1 90 ? -1.208 -23.915 -5.079 1.00 96.50 90 GLU A N 1
ATOM 694 C CA . GLU A 1 90 ? -1.879 -25.219 -4.944 1.00 96.50 90 GLU A CA 1
ATOM 695 C C . GLU A 1 90 ? -3.405 -25.107 -5.082 1.00 96.50 90 GLU A C 1
ATOM 697 O O . GLU A 1 90 ? -4.045 -25.983 -5.669 1.00 96.50 90 GLU A O 1
ATOM 702 N N . GLU A 1 91 ? -3.986 -24.021 -4.573 1.00 97.44 91 GLU A N 1
ATOM 703 C CA . GLU A 1 91 ? -5.422 -23.731 -4.640 1.00 97.44 91 GLU A CA 1
ATOM 704 C C . GLU A 1 91 ? -5.859 -23.127 -5.987 1.00 97.44 91 GLU A C 1
ATOM 706 O O . GLU A 1 91 ? -7.058 -23.012 -6.246 1.00 97.44 91 GLU A O 1
ATOM 711 N N . GLY A 1 92 ? -4.912 -22.784 -6.867 1.00 96.44 92 GLY A N 1
ATOM 712 C CA . GLY A 1 92 ? -5.196 -22.177 -8.166 1.00 96.44 92 GLY A CA 1
ATOM 713 C C . GLY A 1 92 ? -5.748 -20.755 -8.056 1.00 96.44 92 GLY A C 1
ATOM 714 O O . GLY A 1 92 ? -6.619 -20.378 -8.842 1.00 96.44 92 GLY A O 1
ATOM 715 N N . ALA A 1 93 ? -5.280 -19.986 -7.069 1.00 96.56 93 ALA A N 1
ATOM 716 C CA . ALA A 1 93 ? -5.633 -18.580 -6.931 1.00 96.56 93 ALA A CA 1
ATOM 717 C C . ALA A 1 93 ? -5.236 -17.797 -8.193 1.00 96.56 93 ALA A C 1
ATOM 719 O O . ALA A 1 93 ? -4.157 -18.001 -8.742 1.00 96.56 93 ALA A O 1
ATOM 720 N N . GLU A 1 94 ? -6.100 -16.878 -8.629 1.00 97.00 94 GLU A N 1
ATOM 721 C CA . GLU A 1 94 ? -5.827 -16.002 -9.779 1.00 97.00 94 GLU A CA 1
ATOM 722 C C . GLU A 1 94 ? -4.648 -15.057 -9.508 1.00 97.00 94 GLU A C 1
ATOM 724 O O . GLU A 1 94 ? -3.874 -14.765 -10.411 1.00 97.00 94 GLU A O 1
ATOM 729 N N . ARG A 1 95 ? -4.503 -14.622 -8.249 1.00 96.62 95 ARG A N 1
ATOM 730 C CA . ARG A 1 95 ? -3.494 -13.663 -7.780 1.00 96.62 95 ARG A CA 1
ATOM 731 C C . ARG A 1 95 ? -2.740 -14.190 -6.556 1.00 96.62 95 ARG A C 1
ATOM 733 O O . ARG A 1 95 ? -3.033 -13.796 -5.421 1.00 96.62 95 ARG A O 1
ATOM 740 N N . PRO A 1 96 ? -1.855 -15.183 -6.736 1.00 95.88 96 PRO A N 1
ATOM 741 C CA . PRO A 1 96 ? -1.150 -15.808 -5.625 1.00 95.88 96 PRO A CA 1
ATOM 742 C C . PRO A 1 96 ? -0.203 -14.840 -4.901 1.00 95.88 96 PRO A C 1
ATOM 744 O O . PRO A 1 96 ? -0.035 -14.969 -3.685 1.00 95.88 96 PRO A O 1
ATOM 747 N N . GLY A 1 97 ? 0.384 -13.862 -5.597 1.00 95.19 97 GLY A N 1
ATOM 748 C CA . GLY A 1 97 ? 1.248 -12.851 -4.987 1.00 95.19 97 GLY A CA 1
ATOM 749 C C . GLY A 1 97 ? 0.499 -11.934 -4.024 1.00 95.19 97 GLY A C 1
ATOM 750 O O . GLY A 1 97 ? 0.944 -11.715 -2.897 1.00 95.19 97 GLY A O 1
ATOM 751 N N . GLU A 1 98 ? -0.682 -11.465 -4.420 1.00 96.50 98 GLU A N 1
ATOM 752 C CA . GLU A 1 98 ? -1.577 -10.656 -3.596 1.00 96.50 98 GLU A CA 1
ATOM 753 C C . GLU A 1 98 ? -2.068 -11.436 -2.368 1.00 96.50 98 GLU A C 1
ATOM 755 O O . GLU A 1 98 ? -2.089 -10.888 -1.263 1.00 96.50 98 GLU A O 1
ATOM 760 N N . VAL A 1 99 ? -2.398 -12.724 -2.527 1.00 97.44 99 VAL A N 1
ATOM 761 C CA . VAL A 1 99 ? -2.773 -13.609 -1.407 1.00 97.44 99 VAL A CA 1
ATOM 762 C C . VAL A 1 99 ? -1.621 -13.759 -0.412 1.00 97.44 99 VAL A C 1
ATOM 764 O O . VAL A 1 99 ? -1.819 -13.592 0.793 1.00 97.44 99 VAL A O 1
ATOM 767 N N . ALA A 1 100 ? -0.409 -14.031 -0.900 1.00 95.06 100 ALA A N 1
ATOM 768 C CA . ALA A 1 100 ? 0.773 -14.149 -0.053 1.00 95.06 100 ALA A CA 1
ATOM 769 C C . ALA A 1 100 ? 1.077 -12.841 0.681 1.00 95.06 100 ALA A C 1
ATOM 771 O O . ALA A 1 100 ? 1.370 -12.843 1.877 1.00 95.06 100 ALA A O 1
ATOM 772 N N . PHE A 1 101 ? 0.958 -11.714 -0.018 1.00 95.19 101 PHE A N 1
ATOM 773 C CA . PHE A 1 101 ? 1.154 -10.397 0.561 1.00 95.19 101 PHE A CA 1
ATOM 774 C C . PHE A 1 101 ? 0.115 -10.092 1.647 1.00 95.19 101 PHE A C 1
ATOM 776 O O . PHE A 1 101 ? 0.503 -9.711 2.751 1.00 95.19 101 PHE A O 1
ATOM 783 N N . ARG A 1 102 ? -1.179 -10.358 1.414 1.00 96.56 102 ARG A N 1
ATOM 784 C CA . ARG A 1 102 ? -2.219 -10.224 2.454 1.00 96.56 102 ARG A CA 1
ATOM 785 C C . ARG A 1 102 ? -1.901 -11.059 3.694 1.00 96.56 102 ARG A C 1
ATOM 787 O O . ARG A 1 102 ? -1.965 -10.522 4.793 1.00 96.56 102 ARG A O 1
ATOM 794 N N . ALA A 1 103 ? -1.424 -12.295 3.537 1.00 95.50 103 ALA A N 1
ATOM 795 C CA . ALA A 1 103 ? -1.026 -13.128 4.674 1.00 95.50 103 ALA A CA 1
ATOM 796 C C . ALA A 1 103 ? 0.118 -12.516 5.511 1.00 95.50 103 ALA A C 1
ATOM 798 O O . ALA A 1 103 ? 0.150 -12.675 6.734 1.00 95.50 103 ALA A O 1
ATOM 799 N N . THR A 1 104 ? 1.051 -11.785 4.886 1.00 92.19 104 THR A N 1
ATOM 800 C CA . THR A 1 104 ? 2.091 -11.055 5.637 1.00 92.19 104 THR A CA 1
ATOM 801 C C . THR A 1 104 ? 1.518 -9.898 6.452 1.00 92.19 104 THR A C 1
ATOM 803 O O . THR A 1 104 ? 1.957 -9.675 7.583 1.00 92.19 104 THR A O 1
ATOM 806 N N . ILE A 1 105 ? 0.508 -9.204 5.919 1.00 93.62 105 ILE A N 1
ATOM 807 C CA . ILE A 1 105 ? -0.197 -8.129 6.623 1.00 93.62 105 ILE A CA 1
ATOM 808 C C . ILE A 1 105 ? -1.039 -8.700 7.763 1.00 93.62 105 ILE A C 1
ATOM 810 O O . ILE A 1 105 ? -0.954 -8.186 8.877 1.00 93.62 105 ILE A O 1
ATOM 814 N N . ASP A 1 106 ? -1.748 -9.808 7.540 1.00 95.44 106 ASP A N 1
ATOM 815 C CA . ASP A 1 106 ? -2.503 -10.514 8.580 1.00 95.44 106 ASP A CA 1
ATOM 816 C C . ASP A 1 106 ? -1.584 -10.880 9.759 1.00 95.44 106 ASP A C 1
ATOM 818 O O . ASP A 1 106 ? -1.899 -10.623 10.925 1.00 95.44 106 ASP A O 1
ATOM 822 N N . ALA A 1 107 ? -0.403 -11.438 9.465 1.00 92.19 107 ALA A N 1
ATOM 823 C CA . ALA A 1 107 ? 0.590 -11.791 10.475 1.00 92.19 107 ALA A CA 1
ATOM 824 C C . ALA A 1 107 ? 1.147 -10.563 11.208 1.00 92.19 107 ALA A C 1
ATOM 826 O O . ALA A 1 107 ? 1.282 -10.582 12.435 1.00 92.19 107 ALA A O 1
ATOM 827 N N . PHE A 1 108 ? 1.443 -9.485 10.477 1.00 89.94 108 PHE A N 1
ATOM 828 C CA . PHE A 1 108 ? 1.867 -8.215 11.061 1.00 89.94 108 PHE A CA 1
ATOM 829 C C . PHE A 1 108 ? 0.804 -7.658 12.014 1.00 89.94 108 PHE A C 1
ATOM 831 O O . PHE A 1 108 ? 1.116 -7.266 13.138 1.00 89.94 108 PHE A O 1
ATOM 838 N N . MET A 1 109 ? -0.457 -7.665 11.602 1.00 90.81 109 MET A N 1
ATOM 839 C CA . MET A 1 109 ? -1.570 -7.114 12.368 1.00 90.81 109 MET A CA 1
ATOM 840 C C . MET A 1 109 ? -1.898 -7.969 13.593 1.00 90.81 109 MET A C 1
ATOM 842 O O . MET A 1 109 ? -2.146 -7.426 14.668 1.00 90.81 109 MET A O 1
ATOM 846 N N . ALA A 1 110 ? -1.798 -9.296 13.480 1.00 93.62 110 ALA A N 1
ATOM 847 C CA . ALA A 1 110 ? -1.916 -10.207 14.614 1.00 93.62 110 ALA A CA 1
ATOM 848 C C . ALA A 1 110 ? -0.792 -9.996 15.642 1.00 93.62 110 ALA A C 1
ATOM 850 O O . ALA A 1 110 ? -1.052 -9.947 16.846 1.00 93.62 110 ALA A O 1
ATOM 851 N N . TYR A 1 111 ? 0.451 -9.826 15.180 1.00 89.25 111 TYR A N 1
ATOM 852 C CA . TYR A 1 111 ? 1.597 -9.551 16.049 1.00 89.25 111 TYR A CA 1
ATOM 853 C C . TYR A 1 111 ? 1.474 -8.188 16.755 1.00 89.25 111 TYR A C 1
ATOM 855 O O . TYR A 1 111 ? 1.884 -8.039 17.906 1.00 89.25 111 TYR A O 1
ATOM 863 N N . ASN A 1 112 ? 0.840 -7.213 16.098 1.00 87.50 112 ASN A N 1
ATOM 864 C CA . ASN A 1 112 ? 0.689 -5.838 16.571 1.00 87.50 112 ASN A CA 1
ATOM 865 C C . ASN A 1 112 ? -0.753 -5.479 16.985 1.00 87.50 112 ASN A C 1
ATOM 867 O O . ASN A 1 112 ? -1.147 -4.313 16.926 1.00 87.50 112 ASN A O 1
ATOM 871 N N . ALA A 1 113 ? -1.544 -6.452 17.450 1.00 92.44 113 ALA A N 1
ATOM 872 C CA . ALA A 1 113 ? -2.975 -6.266 17.718 1.00 92.44 113 ALA A CA 1
ATOM 873 C C . ALA A 1 113 ? -3.282 -5.090 18.668 1.00 92.44 113 ALA A C 1
ATOM 875 O O . ALA A 1 113 ? -4.158 -4.273 18.393 1.00 92.44 113 ALA A O 1
ATOM 876 N N . ALA A 1 114 ? -2.508 -4.943 19.750 1.00 87.88 114 ALA A N 1
ATOM 877 C CA . ALA A 1 114 ? -2.692 -3.850 20.709 1.00 87.88 114 ALA A CA 1
ATOM 878 C C . ALA A 1 114 ? -2.460 -2.463 20.084 1.00 87.88 114 ALA A C 1
ATOM 880 O O . ALA A 1 114 ? -3.120 -1.493 20.456 1.00 87.88 114 ALA A O 1
ATOM 881 N N . PHE A 1 115 ? -1.531 -2.368 19.130 1.00 87.44 115 PHE A N 1
ATOM 882 C CA . PHE A 1 115 ? -1.298 -1.139 18.383 1.00 87.44 115 PHE A CA 1
ATOM 883 C C . PHE A 1 115 ? -2.470 -0.846 17.441 1.00 87.44 115 PHE A C 1
ATOM 885 O O . PHE A 1 115 ? -2.984 0.270 17.454 1.00 87.44 115 PHE A O 1
ATOM 892 N N . ALA A 1 116 ? -2.948 -1.847 16.696 1.00 88.00 116 ALA A N 1
ATOM 893 C CA . ALA A 1 116 ? -4.087 -1.687 15.794 1.00 88.00 116 ALA A CA 1
ATOM 894 C C . ALA A 1 116 ? -5.359 -1.242 16.540 1.00 88.00 116 ALA A C 1
ATOM 896 O O . ALA A 1 116 ? -6.055 -0.335 16.090 1.00 88.00 116 ALA A O 1
ATOM 897 N N . GLU A 1 117 ? -5.629 -1.809 17.721 1.00 91.00 117 GLU A N 1
ATOM 898 C CA . GLU A 1 117 ? -6.735 -1.388 18.592 1.00 91.00 117 GLU A CA 1
ATOM 899 C C . GLU A 1 117 ? -6.580 0.051 19.104 1.00 91.00 117 GLU A C 1
ATOM 901 O O . GLU A 1 117 ? -7.564 0.792 19.206 1.00 91.00 117 GLU A O 1
ATOM 906 N N . ALA A 1 118 ? -5.357 0.448 19.466 1.00 87.75 118 ALA A N 1
ATOM 907 C CA . ALA A 1 118 ? -5.075 1.801 19.927 1.00 87.75 118 ALA A CA 1
ATOM 908 C C . ALA A 1 118 ? -5.260 2.820 18.797 1.00 87.75 118 ALA A C 1
ATOM 910 O O . ALA A 1 118 ? -5.921 3.836 19.009 1.00 87.75 118 ALA A O 1
ATOM 911 N N . GLN A 1 119 ? -4.745 2.520 17.603 1.00 87.00 119 GLN A N 1
ATOM 912 C CA . GLN A 1 119 ? -4.893 3.364 16.421 1.00 87.00 119 GLN A CA 1
ATOM 913 C C . GLN A 1 119 ? -6.360 3.482 16.002 1.00 87.00 119 GLN A C 1
ATOM 915 O O . GLN A 1 119 ? -6.852 4.596 15.857 1.00 87.00 119 GLN A O 1
ATOM 920 N N . ALA A 1 120 ? -7.082 2.362 15.898 1.00 91.50 120 ALA A N 1
ATOM 921 C CA . ALA A 1 120 ? -8.509 2.346 15.577 1.00 91.50 120 ALA 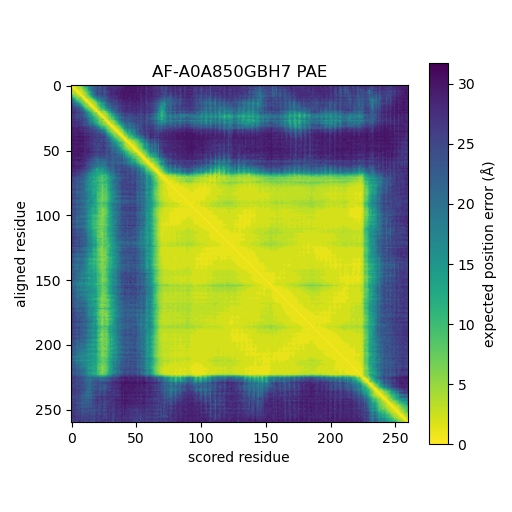A CA 1
ATOM 922 C C . ALA A 1 120 ? -9.304 3.277 16.511 1.00 91.50 120 ALA A C 1
ATOM 924 O O . ALA A 1 120 ? -10.046 4.155 16.074 1.00 91.50 120 ALA A O 1
ATOM 925 N N . ARG A 1 121 ? -9.057 3.161 17.822 1.00 92.56 121 ARG A N 1
ATOM 926 C CA . ARG A 1 121 ? -9.701 4.003 18.837 1.00 92.56 121 ARG A CA 1
ATOM 927 C C . ARG A 1 121 ? -9.326 5.476 18.733 1.00 92.56 121 ARG A C 1
ATOM 929 O O . ARG A 1 121 ? -10.196 6.319 18.922 1.00 92.56 121 ARG A O 1
ATOM 936 N N . GLN A 1 122 ? -8.047 5.778 18.523 1.00 89.00 122 GLN A N 1
ATOM 937 C CA . GLN A 1 122 ? -7.563 7.155 18.429 1.00 89.00 122 GLN A CA 1
ATOM 938 C C . GLN A 1 122 ? -8.237 7.896 17.268 1.00 89.00 122 GLN A C 1
ATOM 940 O O . GLN A 1 122 ? -8.442 9.102 17.347 1.00 89.00 122 GLN A O 1
ATOM 945 N N . GLU A 1 123 ? -8.591 7.163 16.219 1.00 88.19 123 GLU A N 1
ATOM 946 C CA . GLU A 1 123 ? -8.845 7.730 14.897 1.00 88.19 123 GLU A CA 1
ATOM 947 C C . GLU A 1 123 ? -10.295 7.506 14.461 1.00 88.19 123 GLU A C 1
ATOM 949 O O . GLU A 1 123 ? -10.683 7.840 13.349 1.00 88.19 123 GLU A O 1
ATOM 954 N N . GLY A 1 124 ? -11.110 6.957 15.369 1.00 94.00 124 GLY A N 1
ATOM 955 C CA . GLY A 1 124 ? -12.545 6.768 15.186 1.00 94.00 124 GLY A CA 1
ATOM 956 C C . GLY A 1 124 ? -12.912 5.754 14.102 1.00 94.00 124 GLY A C 1
ATOM 957 O O . GLY A 1 124 ? -14.029 5.792 13.596 1.00 94.00 124 GLY A O 1
ATOM 958 N N . VAL A 1 125 ? -11.999 4.840 13.772 1.00 95.38 125 VAL A N 1
ATOM 959 C CA . VAL A 1 125 ? -12.191 3.769 12.782 1.00 95.38 125 VAL A CA 1
ATOM 960 C C . VAL A 1 125 ? -12.145 2.394 13.456 1.00 95.38 125 VAL A C 1
ATOM 962 O O . VAL A 1 125 ? -11.818 2.259 14.636 1.00 95.38 125 VAL A O 1
ATOM 965 N N . THR A 1 126 ? -12.497 1.344 12.728 1.00 97.56 126 THR A N 1
ATOM 966 C CA . THR A 1 126 ? -12.442 -0.043 13.198 1.00 97.56 126 THR A CA 1
ATOM 967 C C . THR A 1 126 ? -11.061 -0.663 12.985 1.00 97.56 126 THR A C 1
ATOM 969 O O . THR A 1 126 ? -10.254 -0.207 12.178 1.00 97.56 126 THR A O 1
ATOM 972 N N . VAL A 1 127 ? -10.784 -1.767 13.686 1.00 95.94 127 VAL A N 1
ATOM 973 C CA . VAL A 1 127 ? -9.552 -2.549 13.471 1.00 95.94 127 VAL A CA 1
ATOM 974 C C . VAL A 1 127 ? -9.503 -3.139 12.056 1.00 95.94 127 VAL A C 1
ATOM 976 O O . VAL A 1 127 ? -8.420 -3.245 11.491 1.00 95.94 127 VAL A O 1
ATOM 979 N N . ALA A 1 128 ? -10.654 -3.484 11.470 1.00 97.88 128 ALA A N 1
ATOM 980 C CA . ALA A 1 128 ? -10.735 -3.987 10.100 1.00 97.88 128 ALA A CA 1
ATOM 981 C C . ALA A 1 128 ? -10.376 -2.900 9.070 1.00 97.88 128 ALA A C 1
ATOM 983 O O . ALA A 1 128 ? -9.627 -3.167 8.137 1.00 97.88 128 ALA A O 1
ATOM 984 N N . GLU A 1 129 ? -10.822 -1.660 9.283 1.00 97.12 129 GLU A N 1
ATOM 985 C CA . GLU A 1 129 ? -10.400 -0.520 8.460 1.00 97.12 129 GLU A CA 1
ATOM 986 C C . GLU A 1 129 ? -8.893 -0.258 8.616 1.00 97.12 129 GLU A C 1
ATOM 988 O O . GLU A 1 129 ? -8.187 -0.107 7.623 1.00 97.12 129 GLU A O 1
ATOM 993 N N . VAL A 1 130 ? -8.351 -0.287 9.843 1.00 95.38 130 VAL A N 1
ATOM 994 C CA . VAL A 1 130 ? -6.894 -0.142 10.062 1.00 95.38 130 VAL A CA 1
ATOM 995 C C . VAL A 1 130 ? -6.107 -1.262 9.376 1.00 95.38 130 VAL A C 1
ATOM 997 O O . VAL A 1 130 ? -5.028 -1.015 8.838 1.00 95.38 130 VAL A O 1
ATOM 1000 N N . HIS A 1 131 ? -6.643 -2.481 9.368 1.00 95.88 131 HIS A N 1
ATOM 1001 C CA . HIS A 1 131 ? -6.061 -3.621 8.670 1.00 95.88 131 HIS A CA 1
ATOM 1002 C C . HIS A 1 131 ? -5.953 -3.373 7.163 1.00 95.88 131 HIS A C 1
ATOM 1004 O O . HIS A 1 131 ? -4.866 -3.499 6.598 1.00 95.88 131 HIS A O 1
ATOM 1010 N N . GLU A 1 132 ? -7.047 -2.960 6.521 1.00 97.00 132 GLU A N 1
ATOM 1011 C CA . GLU A 1 132 ? -7.042 -2.695 5.081 1.00 97.00 132 GLU A CA 1
ATOM 1012 C C . GLU A 1 132 ? -6.158 -1.499 4.716 1.00 97.00 132 GLU A C 1
ATOM 1014 O O . GLU A 1 132 ? -5.392 -1.563 3.756 1.00 97.00 132 GLU A O 1
ATOM 1019 N N . LEU A 1 133 ? -6.181 -0.433 5.516 1.00 93.94 133 LEU A N 1
ATOM 1020 C CA . LEU A 1 133 ? -5.305 0.721 5.306 1.00 93.94 133 LEU A CA 1
ATOM 1021 C C . LEU A 1 133 ? -3.827 0.368 5.464 1.00 93.94 133 LEU A C 1
ATOM 1023 O O . LEU A 1 133 ? -2.982 0.908 4.752 1.00 93.94 133 LEU A O 1
ATOM 1027 N N . THR A 1 134 ? -3.513 -0.564 6.364 1.00 90.75 134 THR A N 1
ATOM 1028 C CA . THR A 1 134 ? -2.160 -1.108 6.498 1.00 90.75 134 THR A CA 1
ATOM 1029 C C . THR A 1 134 ? -1.790 -1.895 5.246 1.00 90.75 134 THR A C 1
ATOM 1031 O O . THR A 1 134 ? -0.754 -1.611 4.650 1.00 90.75 134 THR A O 1
ATOM 1034 N N . TYR A 1 135 ? -2.649 -2.813 4.792 1.00 94.81 135 TYR A N 1
ATOM 1035 C CA . TYR A 1 135 ? -2.434 -3.553 3.547 1.00 94.81 135 TYR A CA 1
ATOM 1036 C C . TYR A 1 135 ? -2.165 -2.612 2.367 1.00 94.81 135 TYR A C 1
ATOM 1038 O O . TYR A 1 135 ? -1.153 -2.760 1.679 1.00 94.81 135 TYR A O 1
ATOM 1046 N N . PHE A 1 136 ? -3.021 -1.609 2.171 1.00 94.88 136 PHE A N 1
ATOM 1047 C CA . PHE A 1 136 ? -2.881 -0.669 1.068 1.00 94.88 136 PHE A CA 1
ATOM 1048 C C . PHE A 1 136 ? -1.619 0.190 1.198 1.00 94.88 136 PHE A C 1
ATOM 1050 O O . PHE A 1 136 ? -0.877 0.330 0.230 1.00 94.88 136 PHE A O 1
ATOM 1057 N N . GLY A 1 137 ? -1.308 0.694 2.395 1.00 88.56 137 GLY A N 1
ATOM 1058 C CA . GLY A 1 137 ? -0.084 1.456 2.639 1.00 88.56 137 GLY A CA 1
ATOM 1059 C C . GLY A 1 137 ? 1.182 0.666 2.293 1.00 88.56 137 GLY A C 1
ATOM 1060 O O . GLY A 1 137 ? 2.059 1.182 1.604 1.00 88.56 137 GLY A O 1
ATOM 1061 N N . PHE A 1 138 ? 1.265 -0.604 2.697 1.00 89.38 138 PHE A N 1
ATOM 1062 C CA . PHE A 1 138 ? 2.388 -1.468 2.318 1.00 89.38 138 PHE A CA 1
ATOM 1063 C C . PHE A 1 138 ? 2.395 -1.782 0.815 1.00 89.38 138 PHE A C 1
ATOM 1065 O O . PHE A 1 138 ? 3.461 -1.769 0.205 1.00 89.38 138 PHE A O 1
ATOM 1072 N N . LYS A 1 139 ? 1.230 -2.009 0.195 1.00 93.31 139 LYS A N 1
ATOM 1073 C CA . LYS A 1 139 ? 1.112 -2.225 -1.258 1.00 93.31 139 LYS A CA 1
ATOM 1074 C C . LYS A 1 139 ? 1.676 -1.038 -2.038 1.00 93.31 139 LYS A C 1
ATOM 1076 O O . LYS A 1 139 ? 2.469 -1.231 -2.950 1.00 93.31 139 LYS A O 1
ATOM 1081 N N . VAL A 1 140 ? 1.323 0.183 -1.638 1.00 90.81 140 VAL A N 1
ATOM 1082 C CA . VAL A 1 140 ? 1.843 1.435 -2.208 1.00 90.81 140 VAL A CA 1
ATOM 1083 C C . VAL A 1 140 ? 3.359 1.560 -2.033 1.00 90.81 140 VAL A C 1
ATOM 1085 O O . VAL A 1 140 ? 4.033 2.060 -2.922 1.00 90.81 140 VAL A O 1
ATOM 1088 N N . LEU A 1 141 ? 3.938 1.085 -0.929 1.00 88.00 141 LEU A N 1
ATOM 1089 C CA . LEU A 1 141 ? 5.398 1.081 -0.773 1.00 88.00 141 LEU A CA 1
ATOM 1090 C C . LEU A 1 141 ? 6.085 0.092 -1.728 1.00 88.00 141 LEU A C 1
ATOM 1092 O O . LEU A 1 141 ? 7.136 0.414 -2.282 1.00 88.00 141 LEU A O 1
ATOM 1096 N N . GLU A 1 142 ? 5.492 -1.080 -1.967 1.00 91.25 142 GLU A N 1
ATOM 1097 C CA . GLU A 1 142 ? 6.025 -2.049 -2.936 1.00 91.25 142 GLU A CA 1
ATOM 1098 C C . GLU A 1 142 ? 6.059 -1.468 -4.358 1.00 91.25 142 GLU A C 1
ATOM 1100 O O . GLU A 1 142 ? 7.022 -1.697 -5.090 1.00 91.25 142 GLU A O 1
ATOM 1105 N N . THR A 1 143 ? 5.082 -0.634 -4.736 1.00 92.06 143 THR A N 1
ATOM 1106 C CA . THR A 1 143 ? 5.044 0.008 -6.065 1.00 92.06 143 THR A CA 1
ATOM 1107 C C . THR A 1 143 ? 6.162 1.031 -6.300 1.00 92.06 143 THR A C 1
ATOM 1109 O O . THR A 1 143 ? 6.385 1.440 -7.441 1.00 92.06 143 THR A O 1
ATOM 1112 N N . GLN A 1 144 ? 6.897 1.428 -5.255 1.00 90.94 144 GLN A N 1
ATOM 1113 C CA . GLN A 1 144 ? 8.043 2.344 -5.341 1.00 90.94 144 GLN A CA 1
ATOM 1114 C C . GLN A 1 144 ? 9.381 1.613 -5.542 1.00 90.94 144 GLN A C 1
ATOM 1116 O O . GLN A 1 144 ? 10.443 2.241 -5.600 1.00 90.94 144 GLN A O 1
ATOM 1121 N N . ARG A 1 145 ? 9.367 0.280 -5.654 1.00 92.75 145 ARG A N 1
ATOM 1122 C CA . ARG A 1 145 ? 10.549 -0.537 -5.957 1.00 92.75 145 ARG A CA 1
ATOM 1123 C C . ARG A 1 145 ? 10.910 -0.417 -7.437 1.00 92.75 145 ARG A C 1
ATOM 1125 O O . ARG A 1 145 ? 10.702 -1.331 -8.228 1.00 92.75 145 ARG A O 1
ATOM 1132 N N . TRP A 1 146 ? 11.415 0.760 -7.822 1.00 94.06 146 TRP A N 1
ATOM 1133 C CA . TRP A 1 146 ? 11.623 1.131 -9.224 1.00 94.06 146 TRP A CA 1
ATOM 1134 C C . TRP A 1 146 ? 12.418 0.119 -10.049 1.00 94.06 146 TRP A C 1
ATOM 1136 O O . TRP A 1 146 ? 11.987 -0.139 -11.166 1.00 94.06 146 TRP A O 1
ATOM 1146 N N . PRO A 1 147 ? 13.526 -0.476 -9.562 1.00 94.00 147 PRO A N 1
ATOM 1147 C CA . PRO A 1 147 ? 14.247 -1.478 -10.343 1.00 94.00 147 PRO A CA 1
ATOM 1148 C C . PRO A 1 147 ? 13.376 -2.683 -10.720 1.00 94.00 147 PRO A C 1
ATOM 1150 O O . PRO A 1 147 ? 13.426 -3.141 -11.856 1.00 94.00 147 PRO A O 1
ATOM 1153 N N . GLU A 1 148 ? 12.568 -3.176 -9.784 1.00 94.69 148 GLU A N 1
ATOM 1154 C CA . GLU A 1 148 ? 11.655 -4.297 -9.993 1.00 94.69 148 GLU A CA 1
ATOM 1155 C C . GLU A 1 148 ? 10.481 -3.910 -10.894 1.00 94.69 148 GLU A C 1
ATOM 1157 O O . GLU A 1 148 ? 10.130 -4.663 -11.797 1.00 94.69 148 GLU A O 1
ATOM 1162 N N . VAL A 1 149 ? 9.919 -2.714 -10.709 1.00 95.38 149 VAL A N 1
ATOM 1163 C CA . VAL A 1 149 ? 8.859 -2.191 -11.583 1.00 95.38 149 VAL A CA 1
ATOM 1164 C C . VAL A 1 149 ? 9.359 -2.057 -13.023 1.00 95.38 149 VAL A C 1
ATOM 1166 O O . VAL A 1 149 ? 8.702 -2.541 -13.936 1.00 95.38 149 VAL A O 1
ATOM 1169 N N . GLU A 1 150 ? 10.530 -1.449 -13.236 1.00 96.25 150 GLU A N 1
ATOM 1170 C CA . GLU A 1 150 ? 11.151 -1.277 -14.562 1.00 96.25 150 GLU A CA 1
ATOM 1171 C C . GLU A 1 150 ? 11.437 -2.609 -15.258 1.00 96.25 150 GLU A C 1
ATOM 1173 O O . GLU A 1 150 ? 11.347 -2.709 -16.483 1.00 96.25 150 GLU A O 1
ATOM 1178 N N . GLU A 1 151 ? 11.783 -3.632 -14.480 1.00 95.56 151 GLU A N 1
ATOM 1179 C CA . GLU A 1 151 ? 11.972 -4.981 -14.992 1.00 95.56 151 GLU A CA 1
ATOM 1180 C C . GLU A 1 151 ? 10.652 -5.605 -15.447 1.00 95.56 151 GLU A C 1
ATOM 1182 O O . GLU A 1 151 ? 10.587 -6.121 -16.560 1.00 95.56 151 GLU A O 1
ATOM 1187 N N . LEU A 1 152 ? 9.598 -5.499 -14.634 1.00 95.81 152 LEU A N 1
ATOM 1188 C CA . LEU A 1 152 ? 8.276 -6.053 -14.942 1.00 95.81 152 LEU A CA 1
ATOM 1189 C C . LEU A 1 152 ? 7.607 -5.363 -16.137 1.00 95.81 152 LEU A C 1
ATOM 1191 O O . LEU A 1 152 ? 6.922 -6.012 -16.927 1.00 95.81 152 LEU A O 1
ATOM 1195 N N . VAL A 1 153 ? 7.800 -4.051 -16.298 1.00 96.56 153 VAL A N 1
ATOM 1196 C CA . VAL A 1 153 ? 7.297 -3.310 -17.471 1.00 96.56 153 VAL A CA 1
ATOM 1197 C C . VAL A 1 153 ? 8.242 -3.384 -18.677 1.00 96.56 153 VAL A C 1
ATOM 1199 O O . VAL A 1 153 ? 7.936 -2.818 -19.725 1.00 96.56 153 VAL A O 1
ATOM 1202 N N . GLU A 1 154 ? 9.380 -4.076 -18.540 1.00 96.75 154 GLU A N 1
ATOM 1203 C CA . GLU A 1 154 ? 10.426 -4.253 -19.558 1.00 96.75 154 GLU A CA 1
ATOM 1204 C C . GLU A 1 154 ? 10.952 -2.934 -20.159 1.00 96.75 154 GLU A C 1
ATOM 1206 O O . GLU A 1 154 ? 11.436 -2.879 -21.297 1.00 96.75 154 GLU A O 1
ATOM 1211 N N . ALA A 1 155 ? 10.868 -1.841 -19.399 1.00 95.38 155 ALA A N 1
ATOM 1212 C CA . ALA A 1 155 ? 11.224 -0.508 -19.857 1.00 95.38 155 ALA A CA 1
ATOM 1213 C C . ALA A 1 155 ? 11.682 0.384 -18.695 1.00 95.38 155 ALA A C 1
ATOM 1215 O O . ALA A 1 155 ? 11.101 0.344 -17.611 1.00 95.38 155 ALA A O 1
ATOM 1216 N N . PRO A 1 156 ? 12.694 1.246 -18.909 1.00 96.75 156 PRO A N 1
ATOM 1217 C CA . PRO A 1 156 ? 13.055 2.239 -17.912 1.00 96.75 156 PRO A CA 1
ATOM 1218 C C . PRO A 1 156 ? 11.952 3.296 -17.789 1.00 96.75 156 PRO A C 1
ATOM 1220 O O . PRO A 1 156 ? 11.471 3.828 -18.793 1.00 96.75 156 PRO A O 1
ATOM 1223 N N . LEU A 1 157 ? 11.621 3.658 -16.554 1.00 95.81 157 LEU A N 1
ATOM 1224 C CA . LEU A 1 157 ? 10.758 4.781 -16.230 1.00 95.81 157 LEU A CA 1
ATOM 1225 C C . LEU A 1 157 ? 11.558 6.082 -16.299 1.00 95.81 157 LEU A C 1
ATOM 1227 O O . LEU A 1 157 ? 12.685 6.192 -15.801 1.00 95.81 157 LEU A O 1
ATOM 1231 N N . SER A 1 158 ? 10.959 7.104 -16.901 1.00 97.88 158 SER A N 1
ATOM 1232 C CA . SER A 1 158 ? 11.518 8.450 -16.903 1.00 97.88 158 SER A CA 1
ATOM 1233 C C . SER A 1 158 ? 11.512 9.051 -15.491 1.00 97.88 158 SER A C 1
ATOM 1235 O O . SER A 1 158 ? 10.756 8.633 -14.612 1.00 97.88 158 SER A O 1
ATOM 1237 N N . ALA A 1 159 ? 12.347 10.070 -15.266 1.00 96.75 159 ALA A N 1
ATOM 1238 C CA . ALA A 1 159 ? 12.336 10.805 -14.001 1.00 96.75 159 ALA A CA 1
ATOM 1239 C C . ALA A 1 159 ? 10.960 11.435 -13.717 1.00 96.75 159 ALA A C 1
ATOM 1241 O O . ALA A 1 159 ? 10.496 11.382 -12.587 1.00 96.75 159 ALA A O 1
ATOM 1242 N N . GLU A 1 160 ? 10.295 11.945 -14.758 1.00 97.81 160 GLU A N 1
ATOM 1243 C CA . GLU A 1 160 ? 8.949 12.519 -14.676 1.00 97.81 160 GLU A CA 1
ATOM 1244 C C . GLU A 1 160 ? 7.901 11.467 -14.283 1.00 97.81 160 GLU A C 1
ATOM 1246 O O . GLU A 1 160 ? 7.040 11.743 -13.460 1.00 97.81 160 GLU A O 1
ATOM 1251 N N . GLN A 1 161 ? 7.991 10.235 -14.799 1.00 97.75 161 GLN A N 1
ATOM 1252 C CA . GLN A 1 161 ? 7.080 9.155 -14.395 1.00 97.75 161 GLN A CA 1
ATOM 1253 C C . GLN A 1 161 ? 7.237 8.804 -12.913 1.00 97.75 161 GLN A C 1
ATOM 1255 O O . GLN A 1 161 ? 6.240 8.628 -12.220 1.00 97.75 161 GLN A O 1
ATOM 1260 N N . ARG A 1 162 ? 8.478 8.726 -12.418 1.00 96.56 162 ARG A N 1
ATOM 1261 C CA . ARG A 1 162 ? 8.745 8.440 -11.000 1.00 96.56 162 ARG A CA 1
ATOM 1262 C C . ARG A 1 162 ? 8.260 9.575 -10.099 1.00 96.56 162 ARG A C 1
ATOM 1264 O O . ARG A 1 162 ? 7.606 9.302 -9.102 1.00 96.56 162 ARG A O 1
ATOM 1271 N N . GLU A 1 163 ? 8.521 10.825 -10.482 1.00 95.69 163 GLU A N 1
ATOM 1272 C CA . GLU A 1 163 ? 8.038 12.011 -9.764 1.00 95.69 163 GLU A CA 1
ATOM 1273 C C . GLU A 1 163 ? 6.503 12.065 -9.736 1.00 95.69 163 GLU A C 1
ATOM 1275 O O . GLU A 1 163 ? 5.919 12.284 -8.680 1.00 95.69 163 GLU A O 1
ATOM 1280 N N . ASN A 1 164 ? 5.836 11.774 -10.858 1.00 97.12 164 ASN A N 1
ATOM 1281 C CA . ASN A 1 164 ? 4.375 11.715 -10.918 1.00 97.12 164 ASN A CA 1
ATOM 1282 C C . ASN A 1 164 ? 3.802 10.589 -10.044 1.00 97.12 164 ASN A C 1
ATOM 1284 O O . ASN A 1 164 ? 2.778 10.784 -9.396 1.00 97.12 164 ASN A O 1
ATOM 1288 N N . ALA A 1 165 ? 4.444 9.418 -10.006 1.00 94.69 165 ALA A N 1
ATOM 1289 C CA . ALA A 1 165 ? 4.008 8.307 -9.160 1.00 94.69 165 ALA A CA 1
ATOM 1290 C C . ALA A 1 165 ? 4.232 8.583 -7.658 1.00 94.69 165 ALA A C 1
ATOM 1292 O O . ALA A 1 165 ? 3.411 8.186 -6.830 1.00 94.69 165 ALA A O 1
ATOM 1293 N N . GLU A 1 166 ? 5.309 9.288 -7.304 1.00 92.12 166 GLU A N 1
ATOM 1294 C CA . GLU A 1 166 ? 5.566 9.758 -5.938 1.00 92.12 166 GLU A CA 1
ATOM 1295 C C . GLU A 1 166 ? 4.545 10.832 -5.529 1.00 92.12 166 GLU A C 1
ATOM 1297 O O . GLU A 1 166 ? 3.918 10.723 -4.474 1.00 92.12 166 GLU A O 1
ATOM 1302 N N . ALA A 1 167 ? 4.292 11.822 -6.391 1.00 93.12 167 ALA A N 1
ATOM 1303 C CA . ALA A 1 167 ? 3.271 12.846 -6.166 1.00 93.12 167 ALA A CA 1
ATOM 1304 C C . ALA A 1 167 ? 1.878 12.226 -5.982 1.00 93.12 167 ALA A C 1
ATOM 1306 O O . ALA A 1 167 ? 1.190 12.547 -5.016 1.00 93.12 167 ALA A O 1
ATOM 1307 N N . LEU A 1 168 ? 1.510 11.257 -6.829 1.00 94.25 168 LEU A N 1
ATOM 1308 C CA . LEU A 1 168 ? 0.256 10.508 -6.721 1.00 94.25 168 LEU A CA 1
ATOM 1309 C C . LEU A 1 168 ? 0.068 9.894 -5.327 1.00 94.25 168 LEU A C 1
ATOM 1311 O O . LEU A 1 168 ? -1.015 9.983 -4.748 1.00 94.25 168 LEU A O 1
ATOM 1315 N N . MET A 1 169 ? 1.118 9.281 -4.778 1.00 90.38 169 MET A N 1
ATOM 1316 C CA . MET A 1 169 ? 1.108 8.698 -3.437 1.00 90.38 169 MET A CA 1
ATOM 1317 C C . MET A 1 169 ? 0.890 9.760 -2.351 1.00 90.38 169 MET A C 1
ATOM 1319 O O . MET A 1 169 ? 0.084 9.550 -1.443 1.00 90.38 169 MET A O 1
ATOM 1323 N N . HIS A 1 170 ? 1.585 10.896 -2.432 1.00 88.38 170 HIS A N 1
ATOM 1324 C CA . HIS A 1 170 ? 1.442 11.981 -1.459 1.00 88.38 170 HIS A CA 1
ATOM 1325 C C . HIS A 1 170 ? 0.058 12.634 -1.507 1.00 88.38 170 HIS A C 1
ATOM 1327 O O . HIS A 1 170 ? -0.580 12.782 -0.459 1.00 88.38 170 HIS A O 1
ATOM 1333 N N . ASP A 1 171 ? -0.411 12.980 -2.702 1.00 91.56 171 ASP A N 1
ATOM 1334 C CA . ASP A 1 171 ? -1.669 13.692 -2.911 1.00 91.56 171 ASP A CA 1
ATOM 1335 C C . ASP A 1 171 ? -2.864 12.808 -2.547 1.00 91.56 171 ASP A C 1
ATOM 1337 O O . ASP A 1 171 ? -3.702 13.212 -1.739 1.00 91.56 171 ASP A O 1
ATOM 1341 N N . THR A 1 172 ? -2.885 11.558 -3.025 1.00 91.56 172 THR A N 1
ATOM 1342 C CA . THR A 1 172 ? -3.958 10.603 -2.704 1.00 91.56 172 THR A CA 1
ATOM 1343 C C . THR A 1 172 ? -4.043 10.338 -1.204 1.00 91.56 172 THR A C 1
ATOM 1345 O O . THR A 1 172 ? -5.133 10.301 -0.637 1.00 91.56 172 THR A O 1
ATOM 1348 N N . ASN A 1 173 ? -2.899 10.181 -0.531 1.00 89.25 173 ASN A N 1
ATOM 1349 C CA . ASN A 1 173 ? -2.884 9.961 0.911 1.00 89.25 173 ASN A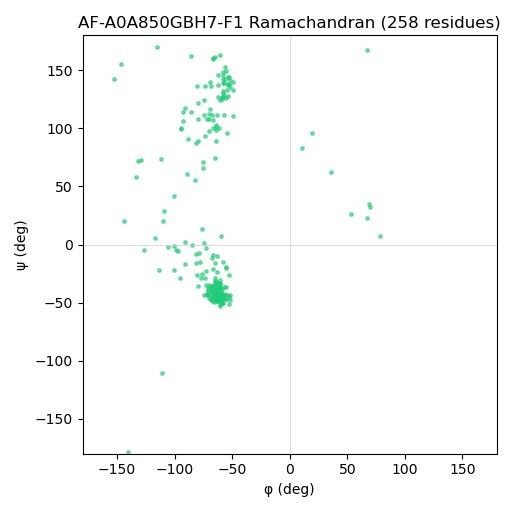 CA 1
ATOM 1350 C C . ASN A 1 173 ? -3.399 11.187 1.673 1.00 89.25 173 ASN A C 1
ATOM 1352 O O . ASN A 1 173 ? -4.154 11.037 2.629 1.00 89.25 173 ASN A O 1
ATOM 1356 N N . LYS A 1 174 ? -3.018 12.401 1.261 1.00 89.81 174 LYS A N 1
ATOM 1357 C CA . LYS A 1 174 ? -3.530 13.631 1.876 1.00 89.81 174 LYS A CA 1
ATOM 1358 C C . LYS A 1 174 ? -5.049 13.726 1.724 1.00 89.81 174 LYS A C 1
ATOM 1360 O O . LYS A 1 174 ? -5.740 13.862 2.730 1.00 89.81 174 LYS A O 1
ATOM 1365 N N . GLU A 1 175 ? -5.553 13.594 0.497 1.00 91.94 175 GLU A N 1
ATOM 1366 C CA . GLU A 1 175 ? -6.992 13.623 0.206 1.00 91.94 175 GLU A CA 1
ATOM 1367 C C . GLU A 1 175 ? -7.754 12.579 1.025 1.00 91.94 175 GLU A C 1
ATOM 1369 O O . GLU A 1 175 ? -8.757 12.896 1.662 1.00 91.94 175 GLU A O 1
ATOM 1374 N N . PHE A 1 176 ? -7.246 11.345 1.063 1.00 94.69 176 PHE A N 1
ATOM 1375 C CA . PHE A 1 176 ? -7.851 10.266 1.832 1.00 94.69 176 PHE A CA 1
ATOM 1376 C C . PHE A 1 176 ? -7.909 10.584 3.330 1.00 94.69 176 PHE A C 1
ATOM 1378 O O . PHE A 1 176 ? -8.955 10.399 3.947 1.00 94.69 176 PHE A O 1
ATOM 1385 N N . LYS A 1 177 ? -6.813 11.079 3.925 1.00 91.06 177 LYS A N 1
ATOM 1386 C CA . LYS A 1 177 ? -6.768 11.435 5.353 1.00 91.06 177 LYS A CA 1
ATOM 1387 C C . LYS A 1 177 ? -7.780 12.518 5.702 1.00 91.06 177 LYS A C 1
ATOM 1389 O O . LYS A 1 177 ? -8.433 12.412 6.739 1.00 91.06 177 LYS A O 1
ATOM 1394 N N . ASP A 1 178 ? -7.877 13.553 4.877 1.00 93.69 178 ASP A N 1
ATOM 1395 C CA . ASP A 1 178 ? -8.812 14.651 5.107 1.00 93.69 178 ASP A CA 1
ATOM 1396 C C . ASP A 1 178 ? -10.257 14.141 5.032 1.00 93.69 178 ASP A C 1
ATOM 1398 O O . ASP A 1 178 ? -11.067 14.411 5.922 1.00 93.69 178 ASP A O 1
ATOM 1402 N N . GLU A 1 179 ? -10.556 13.319 4.028 1.00 95.81 179 GLU A N 1
ATOM 1403 C CA . GLU A 1 179 ? -11.902 12.810 3.789 1.00 95.81 179 GLU A CA 1
ATOM 1404 C C . GLU A 1 179 ? -12.339 11.760 4.822 1.00 95.81 179 GLU A C 1
ATOM 1406 O O . GLU A 1 179 ? -13.450 11.841 5.347 1.00 95.81 179 GLU A O 1
ATOM 1411 N N . ILE A 1 180 ? -11.473 10.813 5.198 1.00 94.88 180 ILE A N 1
ATOM 1412 C CA . ILE A 1 180 ? -11.815 9.802 6.211 1.00 94.88 180 ILE A CA 1
ATOM 1413 C C . ILE A 1 180 ? -12.033 10.449 7.584 1.00 94.88 180 ILE A C 1
ATOM 1415 O O . ILE A 1 180 ? -12.967 10.075 8.293 1.00 94.88 180 ILE A O 1
ATOM 1419 N N . ARG A 1 181 ? -11.233 11.464 7.948 1.00 94.38 181 ARG A N 1
ATOM 1420 C CA . ARG A 1 181 ? -11.413 12.228 9.195 1.00 94.38 181 ARG A CA 1
ATOM 1421 C C . ARG A 1 181 ? -12.724 13.000 9.177 1.00 94.38 181 ARG A C 1
ATOM 1423 O O . ARG A 1 181 ? -13.455 12.959 10.160 1.00 94.38 181 ARG A O 1
ATOM 1430 N N . ARG A 1 182 ? -13.059 13.631 8.047 1.00 97.50 182 ARG A N 1
ATOM 1431 C CA . ARG A 1 182 ? -14.350 14.300 7.854 1.00 97.50 182 ARG A CA 1
ATOM 1432 C C . ARG A 1 182 ? -15.517 13.325 8.044 1.00 97.50 182 ARG A C 1
ATOM 1434 O O . ARG A 1 182 ? -16.445 13.638 8.784 1.00 97.50 182 ARG A O 1
ATOM 1441 N N . LEU A 1 183 ? -15.458 12.135 7.438 1.00 97.44 183 LEU A N 1
ATOM 1442 C CA . LEU A 1 183 ? -16.485 11.098 7.604 1.00 97.44 183 LEU A CA 1
ATOM 1443 C C . LEU A 1 183 ? -16.609 10.631 9.062 1.00 97.44 183 LEU A C 1
ATOM 1445 O O . LEU A 1 183 ? -17.722 10.460 9.558 1.00 97.44 183 LEU A O 1
ATOM 1449 N N . VAL A 1 184 ? -15.491 10.448 9.766 1.00 96.25 184 VAL A N 1
ATOM 1450 C CA . VAL A 1 184 ? -15.492 10.102 11.197 1.00 96.25 184 VAL A CA 1
ATOM 1451 C C . VAL A 1 184 ? -16.122 11.218 12.040 1.00 96.25 184 VAL A C 1
ATOM 1453 O O . VAL A 1 184 ? -16.995 10.932 12.861 1.00 96.25 184 VAL A O 1
ATOM 1456 N N . ASP A 1 185 ? -15.745 12.478 11.811 1.00 97.31 185 ASP A N 1
ATOM 1457 C CA . ASP A 1 185 ? -16.267 13.646 12.536 1.00 97.31 185 ASP A CA 1
ATOM 1458 C C . ASP A 1 185 ? -17.775 13.851 12.312 1.00 97.31 185 ASP A C 1
ATOM 1460 O O . ASP A 1 185 ? -18.506 14.252 13.222 1.00 97.31 185 ASP A O 1
ATOM 1464 N N . GLU A 1 186 ? -18.260 13.541 11.110 1.00 98.00 186 GLU A N 1
ATOM 1465 C CA . GLU A 1 186 ? -19.682 13.583 10.757 1.00 98.00 186 GLU A CA 1
ATOM 1466 C C . GLU A 1 186 ? -20.472 12.367 11.268 1.00 98.00 186 GLU A C 1
ATOM 1468 O O . GLU A 1 186 ? -21.703 12.352 11.191 1.00 98.00 18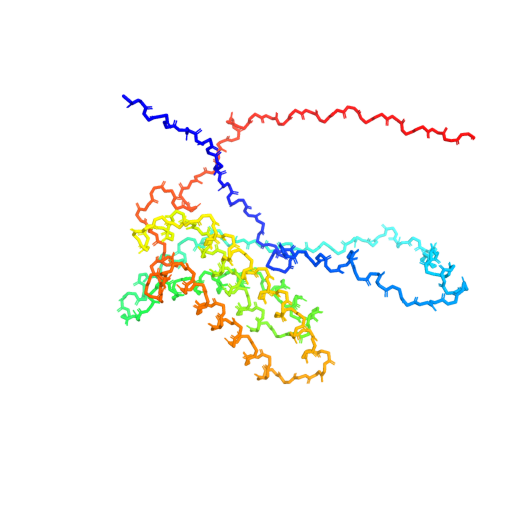6 GLU A O 1
ATOM 1473 N N . GLY A 1 187 ? -19.793 11.362 11.828 1.00 97.75 187 GLY A N 1
ATOM 1474 C CA . GLY A 1 187 ? -20.418 10.133 12.307 1.00 97.75 187 GLY A CA 1
ATOM 1475 C C . GLY A 1 187 ? -20.945 9.247 11.177 1.00 97.75 187 GLY A C 1
ATOM 1476 O O . GLY A 1 187 ? -21.960 8.571 11.364 1.0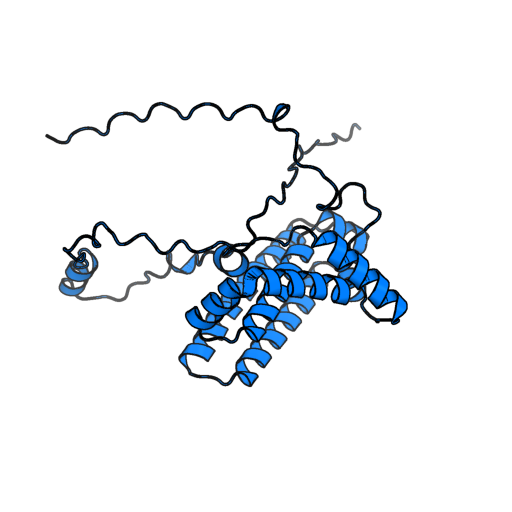0 97.75 187 GLY A O 1
ATOM 1477 N N . ALA A 1 188 ? -20.279 9.262 10.018 1.00 98.19 188 ALA A N 1
ATOM 1478 C CA . ALA A 1 188 ? -20.601 8.403 8.886 1.00 98.19 188 ALA A CA 1
ATOM 1479 C C . ALA A 1 188 ? -20.574 6.921 9.284 1.00 98.19 188 ALA A C 1
ATOM 1481 O O . ALA A 1 188 ? -19.864 6.495 10.205 1.00 98.19 188 ALA A O 1
ATOM 1482 N N . SER A 1 189 ? -21.355 6.120 8.572 1.00 98.31 189 SER A N 1
ATOM 1483 C CA . SER A 1 189 ? -21.390 4.675 8.761 1.00 98.31 189 SER A CA 1
ATOM 1484 C C . SER A 1 189 ? -20.066 4.013 8.363 1.00 98.31 189 SER A C 1
ATOM 1486 O O . SER A 1 189 ? -19.259 4.567 7.619 1.00 98.31 189 SER A O 1
ATOM 1488 N N . GLU A 1 190 ? -19.836 2.796 8.862 1.00 97.88 190 GLU A N 1
ATOM 1489 C CA . GLU A 1 190 ? -18.683 1.989 8.443 1.00 97.88 190 GLU A CA 1
ATOM 1490 C C . GLU A 1 190 ? -18.733 1.679 6.938 1.00 97.88 190 GLU A C 1
ATOM 1492 O O . GLU A 1 190 ? -17.707 1.713 6.274 1.00 97.88 190 GLU A O 1
ATOM 1497 N N . GLU A 1 191 ? -19.928 1.466 6.379 1.00 98.38 191 GLU A N 1
ATOM 1498 C CA . GLU A 1 191 ? -20.136 1.234 4.943 1.00 98.38 191 GLU A CA 1
ATOM 1499 C C . GLU A 1 191 ? -19.666 2.422 4.088 1.00 98.38 191 GLU A C 1
ATOM 1501 O O . GLU A 1 191 ? -18.966 2.229 3.098 1.00 98.38 191 GLU A O 1
ATOM 1506 N N . GLU A 1 192 ? -19.981 3.656 4.493 1.00 98.38 192 GLU A N 1
ATOM 1507 C CA . GLU A 1 192 ? -19.525 4.865 3.790 1.00 98.38 192 GLU A CA 1
ATOM 1508 C C . GLU A 1 192 ? -18.001 5.022 3.835 1.00 98.38 192 GLU A C 1
ATOM 1510 O O . GLU A 1 192 ? -17.386 5.424 2.847 1.00 98.38 192 GLU A O 1
ATOM 1515 N N . ARG A 1 193 ? -17.376 4.681 4.967 1.00 98.12 193 ARG A N 1
ATOM 1516 C CA . ARG A 1 193 ? -15.916 4.727 5.099 1.00 98.12 193 ARG A CA 1
ATOM 1517 C C . ARG A 1 193 ? -15.230 3.631 4.285 1.00 98.12 193 ARG A C 1
ATOM 1519 O O . ARG A 1 193 ? -14.225 3.917 3.642 1.00 98.12 193 ARG A O 1
ATOM 1526 N N . TRP A 1 194 ? -15.792 2.423 4.231 1.00 98.44 194 TRP A N 1
ATOM 1527 C CA . TRP A 1 194 ? -15.312 1.364 3.337 1.00 98.44 194 TRP A CA 1
ATOM 1528 C C . TRP A 1 194 ? -15.419 1.756 1.866 1.00 98.44 194 TRP A C 1
ATOM 1530 O O . TRP A 1 194 ? -14.452 1.578 1.131 1.00 98.44 194 TRP A O 1
ATOM 1540 N N . ALA A 1 195 ? -16.533 2.365 1.453 1.00 98.38 195 ALA A N 1
ATOM 1541 C CA . ALA A 1 195 ? -16.692 2.849 0.085 1.00 98.38 195 ALA A CA 1
ATOM 1542 C C . ALA A 1 195 ? -15.619 3.889 -0.290 1.00 98.38 195 ALA A C 1
ATOM 1544 O O . ALA A 1 195 ? -15.092 3.851 -1.399 1.00 98.38 195 ALA A O 1
ATOM 1545 N N . LEU A 1 196 ? -15.251 4.785 0.638 1.00 97.81 196 LEU A N 1
ATOM 1546 C CA . LEU A 1 196 ? -14.133 5.712 0.437 1.00 97.81 196 LEU A CA 1
ATOM 1547 C C . LEU A 1 196 ? -12.793 4.976 0.296 1.00 97.81 196 LEU A C 1
ATOM 1549 O O . LEU A 1 196 ? -11.998 5.326 -0.573 1.00 97.81 196 LEU A O 1
ATOM 1553 N N . ILE A 1 197 ? -12.526 3.992 1.161 1.00 96.69 197 ILE A N 1
ATOM 1554 C CA . ILE A 1 197 ? -11.287 3.206 1.114 1.00 96.69 197 ILE A CA 1
ATOM 1555 C C . ILE A 1 197 ? -11.163 2.521 -0.251 1.00 96.69 197 ILE A C 1
ATOM 1557 O O . ILE A 1 197 ? -10.134 2.668 -0.903 1.00 96.69 197 ILE A O 1
ATOM 1561 N N . GLU A 1 198 ? -12.207 1.826 -0.700 1.00 97.94 198 GLU A N 1
ATOM 1562 C CA . GLU A 1 198 ? -12.233 1.129 -1.991 1.00 97.94 198 GLU A CA 1
ATOM 1563 C C . GLU A 1 198 ? -12.043 2.096 -3.172 1.00 97.94 198 GLU A C 1
ATOM 1565 O O . GLU A 1 198 ? -11.156 1.877 -3.997 1.00 97.94 198 GLU A O 1
ATOM 1570 N N . ASP A 1 199 ? -12.789 3.208 -3.211 1.00 98.25 199 ASP A N 1
ATOM 1571 C CA . ASP A 1 199 ? -12.669 4.226 -4.269 1.00 98.25 199 ASP A CA 1
ATOM 1572 C C . ASP A 1 199 ? -11.243 4.786 -4.377 1.00 98.25 199 ASP A C 1
ATOM 1574 O O . ASP A 1 199 ? -10.686 4.916 -5.470 1.00 98.25 199 ASP A O 1
ATOM 1578 N N . VAL A 1 200 ? -10.623 5.093 -3.236 1.00 96.81 200 VAL A N 1
ATOM 1579 C CA . VAL A 1 200 ? -9.256 5.618 -3.191 1.00 96.81 200 VAL A CA 1
ATOM 1580 C C . VAL A 1 200 ? -8.241 4.579 -3.662 1.00 96.81 200 VAL A C 1
ATOM 1582 O O . VAL A 1 200 ? -7.335 4.928 -4.426 1.00 96.81 200 VAL A O 1
ATOM 1585 N N . GLN A 1 201 ? -8.382 3.316 -3.246 1.00 96.69 201 GLN A N 1
ATOM 1586 C CA . GLN A 1 201 ? -7.499 2.241 -3.697 1.00 96.69 201 GLN A CA 1
ATOM 1587 C C . GLN A 1 201 ? -7.587 2.047 -5.213 1.00 96.69 201 GLN A C 1
ATOM 1589 O O . GLN A 1 201 ? -6.557 2.028 -5.892 1.00 96.69 201 GLN A O 1
ATOM 1594 N N . ASP A 1 202 ? -8.803 1.962 -5.750 1.00 98.12 202 ASP A N 1
ATOM 1595 C CA . ASP A 1 202 ? -9.038 1.763 -7.179 1.00 98.12 202 ASP A CA 1
ATOM 1596 C C . ASP A 1 202 ? -8.507 2.939 -8.003 1.00 98.12 202 ASP A C 1
ATOM 1598 O O . ASP A 1 202 ? -7.807 2.739 -9.003 1.00 98.12 202 ASP A O 1
ATOM 1602 N N . ARG A 1 203 ? -8.770 4.175 -7.556 1.00 98.12 203 ARG A N 1
ATOM 1603 C CA . ARG A 1 203 ? -8.268 5.389 -8.211 1.00 98.12 203 ARG A CA 1
ATOM 1604 C C . ARG A 1 203 ? -6.744 5.435 -8.223 1.00 98.12 203 ARG A C 1
ATOM 1606 O O . ARG A 1 203 ? -6.162 5.696 -9.277 1.00 98.12 203 ARG A O 1
ATOM 1613 N N . TYR A 1 204 ? -6.102 5.170 -7.084 1.00 97.81 204 TYR A N 1
ATOM 1614 C CA . TYR A 1 204 ? -4.644 5.144 -6.992 1.00 97.81 204 TYR A CA 1
ATOM 1615 C C . TYR A 1 204 ? -4.053 4.103 -7.942 1.00 97.81 204 TYR A C 1
ATOM 1617 O O . TYR A 1 204 ? -3.166 4.425 -8.732 1.00 97.81 204 TYR A O 1
ATOM 1625 N N . MET A 1 205 ? -4.557 2.865 -7.899 1.00 98.06 205 MET A N 1
ATOM 1626 C CA . MET A 1 205 ? -4.010 1.785 -8.716 1.00 98.06 205 MET A CA 1
ATOM 1627 C C . MET A 1 205 ? -4.206 2.053 -10.208 1.00 98.06 205 MET A C 1
ATOM 1629 O O . MET A 1 205 ? -3.270 1.862 -10.982 1.00 98.06 205 MET A O 1
ATOM 1633 N N . GLY A 1 206 ? -5.376 2.561 -10.608 1.00 98.44 206 GLY A N 1
ATOM 1634 C CA . GLY A 1 206 ? -5.642 2.956 -11.991 1.00 98.44 206 GLY A CA 1
ATOM 1635 C C . GLY A 1 206 ? -4.652 4.007 -12.499 1.00 98.44 206 GLY A C 1
ATOM 1636 O O . GLY A 1 206 ? -4.021 3.808 -13.535 1.00 98.44 206 GLY A O 1
ATOM 1637 N N . GLN A 1 207 ? -4.445 5.088 -11.742 1.00 98.50 207 GLN A N 1
ATOM 1638 C CA . GLN A 1 207 ? -3.509 6.152 -12.126 1.00 98.50 207 GLN A CA 1
ATOM 1639 C C . GLN A 1 207 ? -2.050 5.679 -12.106 1.00 98.50 207 GLN A C 1
ATOM 1641 O O . GLN A 1 207 ? -1.272 6.018 -12.997 1.00 98.50 207 GLN A O 1
ATOM 1646 N N . TYR A 1 208 ? -1.671 4.849 -11.133 1.00 98.25 208 TYR A N 1
ATOM 1647 C CA . TYR A 1 208 ? -0.334 4.264 -11.072 1.00 98.25 208 TYR A CA 1
ATOM 1648 C C . TYR A 1 208 ? -0.034 3.402 -12.310 1.00 98.25 208 TYR A C 1
ATOM 1650 O O . TYR A 1 208 ? 1.052 3.508 -12.890 1.00 98.25 208 TYR A O 1
ATOM 1658 N N . TYR A 1 209 ? -0.996 2.589 -12.759 1.00 98.44 209 TYR A N 1
ATOM 1659 C CA . TYR A 1 209 ? -0.871 1.798 -13.986 1.00 98.44 209 TYR A CA 1
ATOM 1660 C C . TYR A 1 209 ? -0.726 2.678 -15.229 1.00 98.44 209 TYR A C 1
ATOM 1662 O O . TYR A 1 209 ? 0.138 2.417 -16.064 1.00 98.44 209 TYR A O 1
ATOM 1670 N N . GLU A 1 210 ? -1.500 3.761 -15.330 1.00 98.44 210 GLU A N 1
ATOM 1671 C CA . GLU A 1 210 ? -1.385 4.720 -16.436 1.00 98.44 210 GLU A CA 1
ATOM 1672 C C . GLU A 1 210 ? -0.002 5.387 -16.497 1.00 98.44 210 GLU A C 1
ATOM 1674 O O . GLU A 1 210 ? 0.549 5.570 -17.584 1.00 98.44 210 GLU A O 1
ATOM 1679 N N . ILE A 1 211 ? 0.585 5.721 -15.342 1.00 98.06 211 ILE A N 1
ATOM 1680 C CA . ILE A 1 211 ? 1.903 6.366 -15.260 1.00 98.06 211 ILE A CA 1
ATOM 1681 C C . ILE A 1 211 ? 3.030 5.394 -15.623 1.00 98.06 211 ILE A C 1
ATOM 1683 O O . ILE A 1 211 ? 3.976 5.770 -16.323 1.00 98.06 211 ILE A O 1
ATOM 1687 N N . THR A 1 212 ? 2.965 4.162 -15.119 1.00 97.81 212 THR A N 1
ATOM 1688 C CA . THR A 1 212 ? 4.102 3.226 -15.141 1.00 97.81 212 THR A CA 1
ATOM 1689 C C . THR A 1 212 ? 4.033 2.183 -16.251 1.00 97.81 212 THR A C 1
ATOM 1691 O O . THR A 1 212 ? 5.067 1.641 -16.631 1.00 97.81 212 THR A O 1
ATOM 1694 N N . GLY A 1 213 ? 2.846 1.897 -16.792 1.00 97.69 213 GLY A N 1
ATOM 1695 C CA . GLY A 1 213 ? 2.620 0.760 -17.691 1.00 97.69 213 GLY A CA 1
ATOM 1696 C C . GLY A 1 213 ? 2.491 -0.589 -16.970 1.00 97.69 213 GLY A C 1
ATOM 1697 O O . GLY A 1 213 ? 2.436 -1.632 -17.627 1.00 97.69 213 GLY A O 1
ATOM 1698 N N . MET A 1 214 ? 2.442 -0.580 -15.635 1.00 98.00 214 MET A N 1
ATOM 1699 C CA . MET A 1 214 ? 2.063 -1.745 -14.835 1.00 98.00 214 MET A CA 1
ATOM 1700 C C . MET A 1 214 ? 0.600 -2.133 -15.087 1.00 98.00 214 MET A C 1
ATOM 1702 O O . MET A 1 214 ? -0.204 -1.339 -15.570 1.00 98.00 214 MET A O 1
ATOM 1706 N N . ASP A 1 215 ? 0.252 -3.362 -14.729 1.00 97.88 215 ASP A N 1
ATOM 1707 C CA . ASP A 1 215 ? -1.120 -3.859 -14.676 1.00 97.88 215 ASP A CA 1
ATOM 1708 C C . ASP A 1 215 ? -1.289 -4.757 -13.440 1.00 97.88 215 ASP A C 1
ATOM 1710 O O . ASP A 1 215 ? -0.366 -4.908 -12.633 1.00 97.88 215 ASP A O 1
ATOM 1714 N N . ALA A 1 216 ? -2.482 -5.326 -13.264 1.00 97.31 216 ALA A N 1
ATOM 1715 C CA . ALA A 1 216 ? -2.784 -6.155 -12.104 1.00 97.31 216 ALA A CA 1
ATOM 1716 C C . ALA A 1 216 ? -1.945 -7.442 -12.034 1.00 97.31 216 ALA A C 1
ATOM 1718 O O . ALA A 1 216 ? -1.606 -7.862 -10.930 1.00 97.31 216 ALA A O 1
ATOM 1719 N N . ASP A 1 217 ? -1.583 -8.033 -13.175 1.00 97.62 217 ASP A N 1
ATOM 1720 C CA . ASP A 1 217 ? -0.806 -9.276 -13.220 1.00 97.62 217 ASP A CA 1
ATOM 1721 C C . ASP A 1 217 ? 0.656 -8.999 -12.851 1.00 97.62 217 ASP A C 1
ATOM 1723 O O . ASP A 1 217 ? 1.237 -9.688 -12.014 1.00 97.62 217 ASP A O 1
ATOM 1727 N N . LYS A 1 218 ? 1.236 -7.919 -13.391 1.00 96.94 218 LYS A N 1
ATOM 1728 C CA . LYS A 1 218 ? 2.581 -7.469 -13.004 1.00 96.94 218 LYS A CA 1
ATOM 1729 C C . LYS A 1 218 ? 2.638 -7.044 -11.545 1.00 96.94 218 LYS A C 1
ATOM 1731 O O . LYS A 1 218 ? 3.651 -7.249 -10.883 1.00 96.94 218 LYS A O 1
ATOM 1736 N N . LEU A 1 219 ? 1.574 -6.430 -11.028 1.00 97.06 219 LEU A N 1
ATOM 1737 C CA . LEU A 1 219 ? 1.507 -6.107 -9.609 1.00 97.06 219 LEU A CA 1
ATOM 1738 C C . LEU A 1 219 ? 1.464 -7.373 -8.757 1.00 97.06 219 LEU A C 1
ATOM 1740 O O . LEU A 1 219 ? 2.139 -7.418 -7.734 1.00 97.06 219 LEU A O 1
ATOM 1744 N N . ASP A 1 220 ? 0.709 -8.393 -9.163 1.00 97.25 220 ASP A N 1
ATOM 1745 C CA . ASP A 1 220 ? 0.720 -9.679 -8.468 1.00 97.25 220 ASP A CA 1
ATOM 1746 C C . ASP A 1 220 ? 2.132 -10.279 -8.437 1.00 97.25 220 ASP A C 1
ATOM 1748 O O . ASP A 1 220 ? 2.604 -10.673 -7.373 1.00 97.25 220 ASP A O 1
ATOM 1752 N N . GLU A 1 221 ? 2.856 -10.240 -9.559 1.00 95.38 221 GLU A N 1
ATOM 1753 C CA . GLU A 1 221 ? 4.252 -10.688 -9.635 1.00 95.38 221 GLU A CA 1
ATOM 1754 C C . GLU A 1 221 ? 5.184 -9.861 -8.728 1.00 95.38 221 GLU A C 1
ATOM 1756 O O . GLU A 1 221 ? 6.004 -10.417 -7.990 1.00 95.38 221 GLU A O 1
ATOM 1761 N N . LEU A 1 222 ? 5.013 -8.534 -8.700 1.00 94.62 222 LEU A N 1
ATOM 1762 C CA . LEU A 1 222 ? 5.743 -7.649 -7.789 1.00 94.62 222 LEU A CA 1
ATOM 1763 C C . LEU A 1 222 ? 5.494 -8.029 -6.321 1.00 94.62 222 LEU A C 1
ATOM 1765 O O . LEU A 1 222 ? 6.438 -8.117 -5.531 1.00 94.62 222 LEU A O 1
ATOM 1769 N N . LEU A 1 223 ? 4.232 -8.283 -5.962 1.00 94.50 223 LEU A N 1
ATOM 1770 C CA . LEU A 1 223 ? 3.808 -8.620 -4.602 1.00 94.50 223 LEU A CA 1
ATOM 1771 C C . LEU A 1 223 ? 4.217 -10.034 -4.187 1.00 94.50 223 LEU A C 1
ATOM 1773 O O . LEU A 1 223 ? 4.606 -10.229 -3.031 1.00 94.50 223 LEU A O 1
ATOM 1777 N N . ALA A 1 224 ? 4.222 -11.003 -5.105 1.00 90.50 224 ALA A N 1
ATOM 1778 C CA . ALA A 1 224 ? 4.835 -12.312 -4.886 1.00 90.50 224 ALA A CA 1
ATOM 1779 C C . ALA A 1 224 ? 6.307 -12.142 -4.485 1.00 90.50 224 ALA A C 1
ATOM 1781 O O . ALA A 1 224 ? 6.804 -12.804 -3.568 1.00 90.50 224 ALA A O 1
ATOM 1782 N N . GLY A 1 225 ? 6.973 -11.147 -5.079 1.00 81.12 225 GLY A N 1
ATOM 1783 C CA . GLY A 1 225 ? 8.415 -10.987 -5.011 1.00 81.12 225 GLY A CA 1
ATOM 1784 C C . GLY A 1 225 ? 9.108 -12.125 -5.754 1.00 81.12 225 GLY A C 1
ATOM 1785 O O . GLY A 1 225 ? 8.500 -13.133 -6.097 1.00 81.12 225 GLY A O 1
ATOM 1786 N N . ASP A 1 226 ? 10.406 -11.985 -5.998 1.00 63.22 226 ASP A N 1
ATOM 1787 C CA . ASP A 1 226 ? 11.192 -13.083 -6.553 1.00 63.22 226 ASP A CA 1
ATOM 1788 C C . ASP A 1 226 ? 11.857 -13.870 -5.407 1.00 63.22 226 ASP A C 1
ATOM 1790 O O . ASP A 1 226 ? 12.892 -13.427 -4.892 1.00 63.22 226 ASP A O 1
ATOM 1794 N N . PRO A 1 227 ? 11.313 -15.033 -4.992 1.00 47.06 227 PRO A N 1
ATOM 1795 C CA . PRO A 1 227 ? 11.934 -15.878 -3.972 1.00 47.06 227 PRO A CA 1
ATOM 1796 C C . PRO A 1 227 ? 13.271 -16.491 -4.431 1.00 47.06 227 PRO A C 1
ATOM 1798 O O . PRO A 1 227 ? 13.983 -17.087 -3.628 1.00 47.06 227 PRO A O 1
ATOM 1801 N N . SER A 1 228 ? 13.643 -16.362 -5.712 1.00 40.47 228 SER A N 1
ATOM 1802 C CA . SER A 1 228 ? 14.919 -16.826 -6.270 1.00 40.47 228 SER A CA 1
ATOM 1803 C C . SER A 1 228 ? 15.997 -15.731 -6.368 1.00 40.47 228 SER A C 1
ATOM 1805 O O . SER A 1 228 ? 17.160 -16.030 -6.674 1.00 40.47 228 SER A O 1
ATOM 1807 N N . ARG A 1 229 ? 15.670 -14.464 -6.067 1.00 43.81 229 ARG A N 1
ATOM 1808 C CA . ARG A 1 229 ? 16.636 -13.353 -6.078 1.00 43.81 229 ARG A CA 1
ATOM 1809 C C . ARG A 1 229 ? 17.483 -13.315 -4.814 1.00 43.81 229 ARG A C 1
ATOM 1811 O O . ARG A 1 229 ? 17.000 -13.048 -3.722 1.00 43.81 229 ARG A O 1
ATOM 1818 N N . ARG A 1 230 ? 18.802 -13.390 -5.017 1.00 35.16 230 ARG A N 1
ATOM 1819 C CA . ARG A 1 230 ? 19.893 -13.301 -4.018 1.00 35.16 230 ARG A CA 1
ATOM 1820 C C . ARG A 1 230 ? 19.964 -11.992 -3.197 1.00 35.16 230 ARG A C 1
ATOM 1822 O O . ARG A 1 230 ? 20.951 -11.782 -2.501 1.00 35.16 230 ARG A O 1
ATOM 1829 N N . PHE A 1 231 ? 18.978 -11.107 -3.334 1.00 32.88 231 PHE A N 1
ATOM 1830 C CA . PHE A 1 231 ? 18.883 -9.797 -2.681 1.00 32.88 231 PHE A CA 1
ATOM 1831 C C . PHE A 1 231 ? 17.441 -9.435 -2.298 1.00 32.88 231 PHE A C 1
ATOM 1833 O O . PHE A 1 231 ? 17.140 -8.260 -2.094 1.00 32.88 231 PHE A O 1
ATOM 1840 N N . ALA A 1 232 ? 16.538 -10.418 -2.192 1.00 34.50 232 ALA A N 1
ATOM 1841 C CA . ALA A 1 232 ? 15.286 -10.187 -1.485 1.00 34.50 232 ALA A CA 1
ATOM 1842 C C . ALA A 1 232 ? 15.620 -9.643 -0.076 1.00 34.50 232 ALA A C 1
ATOM 1844 O O . ALA A 1 232 ? 16.564 -10.139 0.547 1.00 34.50 232 ALA A O 1
ATOM 1845 N N . PRO A 1 233 ? 14.900 -8.634 0.451 1.00 39.97 233 PRO A N 1
ATOM 1846 C CA . PRO A 1 233 ? 15.211 -8.030 1.752 1.00 39.97 233 PRO A CA 1
ATOM 1847 C C . PRO A 1 233 ? 15.273 -9.032 2.918 1.00 39.97 233 PRO A C 1
ATOM 1849 O O . PRO A 1 233 ? 15.886 -8.743 3.940 1.00 39.97 233 PRO A O 1
ATOM 1852 N N . ALA A 1 234 ? 14.680 -10.219 2.757 1.00 40.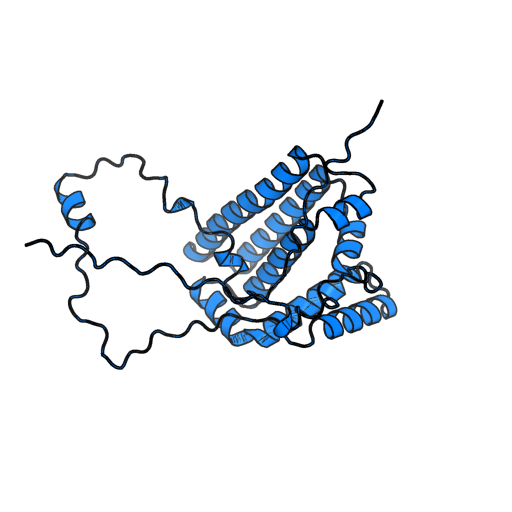19 234 ALA A N 1
ATOM 1853 C CA . ALA A 1 234 ? 14.759 -11.319 3.713 1.00 40.19 234 ALA A CA 1
ATOM 1854 C C . ALA A 1 234 ? 16.133 -12.027 3.758 1.00 40.19 234 ALA A C 1
ATOM 1856 O O . ALA A 1 234 ? 16.468 -12.626 4.777 1.00 40.19 234 ALA A O 1
ATOM 1857 N N . ASP A 1 235 ? 16.936 -11.940 2.692 1.00 35.59 235 ASP A N 1
ATOM 1858 C CA . ASP A 1 235 ? 18.146 -12.752 2.483 1.00 35.59 235 ASP A CA 1
ATOM 1859 C C . ASP A 1 235 ? 19.464 -11.994 2.693 1.00 35.59 235 ASP A C 1
ATOM 1861 O O . ASP A 1 235 ? 20.543 -12.585 2.602 1.00 35.59 235 ASP A O 1
ATOM 1865 N N . THR A 1 236 ? 19.414 -10.691 2.986 1.00 39.19 236 THR A N 1
ATOM 1866 C CA . THR A 1 236 ? 20.626 -9.935 3.326 1.00 39.19 236 THR A CA 1
ATOM 1867 C C . THR A 1 236 ? 20.779 -9.907 4.847 1.00 39.19 236 THR A C 1
ATOM 1869 O O . THR A 1 236 ? 20.104 -9.109 5.502 1.00 39.19 236 THR A O 1
ATOM 1872 N N . PRO A 1 237 ? 21.632 -10.761 5.451 1.00 40.94 237 PRO A N 1
ATOM 1873 C CA . PRO A 1 237 ? 21.910 -10.659 6.875 1.00 40.94 237 PRO A CA 1
ATOM 1874 C C . PRO A 1 237 ? 22.457 -9.256 7.181 1.00 40.94 237 PRO A C 1
ATOM 1876 O O . PRO A 1 237 ? 23.217 -8.713 6.369 1.00 40.94 237 PRO A O 1
ATOM 1879 N N . PRO A 1 238 ? 22.089 -8.649 8.325 1.00 45.00 238 PRO A N 1
ATOM 1880 C CA . PRO A 1 238 ? 22.668 -7.375 8.727 1.00 45.00 238 PRO A CA 1
ATOM 1881 C C . PRO A 1 238 ? 24.201 -7.495 8.736 1.00 45.00 238 PRO A C 1
ATOM 1883 O O . PRO A 1 238 ? 24.714 -8.568 9.078 1.00 45.00 238 PRO A O 1
ATOM 1886 N N . PRO A 1 239 ? 24.940 -6.433 8.354 1.00 49.16 239 PRO A N 1
ATOM 1887 C CA . PRO A 1 239 ? 26.397 -6.458 8.405 1.00 49.16 239 PRO A CA 1
ATOM 1888 C C . PRO A 1 239 ? 26.837 -6.871 9.808 1.00 49.16 239 PRO A C 1
ATOM 1890 O O . PRO A 1 239 ? 26.232 -6.451 10.803 1.00 49.16 239 PRO A O 1
ATOM 1893 N N . ALA A 1 240 ? 27.853 -7.732 9.889 1.00 54.53 240 ALA A N 1
ATOM 1894 C CA . ALA A 1 240 ? 28.353 -8.183 11.175 1.00 54.53 240 ALA A CA 1
ATOM 1895 C C . ALA A 1 240 ? 28.743 -6.944 12.007 1.00 54.53 240 ALA A C 1
ATOM 1897 O O . ALA A 1 240 ? 29.267 -5.980 11.447 1.00 54.53 240 ALA A O 1
ATOM 1898 N N . PRO A 1 241 ? 28.513 -6.922 13.333 1.00 55.41 241 PRO A N 1
ATOM 1899 C CA . PRO A 1 241 ? 28.842 -5.765 14.175 1.00 55.41 241 PRO A CA 1
ATOM 1900 C C . PRO A 1 241 ? 30.309 -5.315 14.077 1.00 55.41 241 PRO A C 1
ATOM 1902 O O . PRO A 1 241 ? 30.642 -4.186 14.417 1.00 55.41 241 PRO A O 1
ATOM 1905 N N . GLU A 1 242 ? 31.177 -6.212 13.618 1.00 66.00 242 GLU A N 1
ATOM 1906 C CA . GLU A 1 242 ? 32.601 -6.015 13.362 1.00 66.00 242 GLU A CA 1
ATOM 1907 C C . GLU A 1 242 ? 32.917 -5.273 12.044 1.00 66.00 242 GLU A C 1
ATOM 1909 O O . GLU A 1 242 ? 34.015 -4.736 11.916 1.00 66.00 242 GLU A O 1
ATOM 1914 N N . ASP A 1 243 ? 31.947 -5.145 11.130 1.00 62.56 243 ASP A N 1
ATOM 1915 C CA . ASP A 1 243 ? 32.048 -4.397 9.863 1.00 62.56 243 ASP A CA 1
ATOM 1916 C C . ASP A 1 243 ? 31.434 -2.983 9.938 1.00 62.56 243 ASP A C 1
ATOM 1918 O O . ASP A 1 243 ? 31.517 -2.204 8.986 1.00 62.56 243 ASP A O 1
ATOM 1922 N N . ILE A 1 244 ? 30.803 -2.633 11.065 1.00 51.53 244 ILE A N 1
ATOM 1923 C CA . ILE A 1 244 ? 30.240 -1.301 11.300 1.00 51.53 244 ILE A CA 1
ATOM 1924 C C . ILE A 1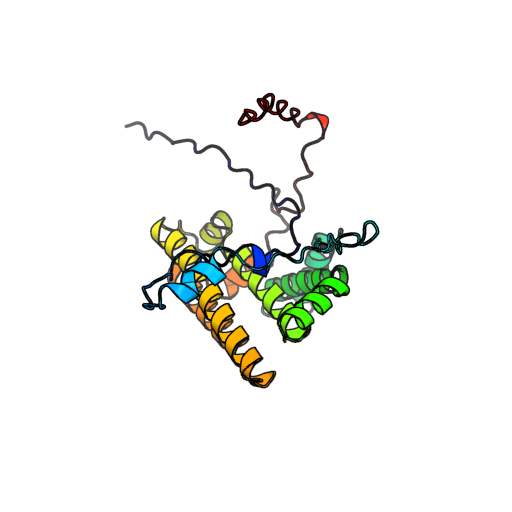 244 ? 31.302 -0.460 12.009 1.00 51.53 244 ILE A C 1
ATOM 1926 O O . ILE A 1 244 ? 31.554 -0.634 13.202 1.00 51.53 244 ILE A O 1
ATOM 1930 N N . GLU A 1 245 ? 31.917 0.482 11.289 1.00 58.00 245 GLU A N 1
ATOM 1931 C CA . GLU A 1 245 ? 32.759 1.487 11.937 1.00 58.00 245 GLU A CA 1
ATOM 1932 C C . GLU A 1 245 ? 31.913 2.265 12.965 1.00 58.00 245 GLU A C 1
ATOM 1934 O O . GLU A 1 245 ? 30.839 2.772 12.619 1.00 58.00 245 GLU A O 1
ATOM 1939 N N . PRO A 1 246 ? 32.352 2.363 14.236 1.00 63.66 246 PRO A N 1
ATOM 1940 C CA . PRO A 1 246 ? 31.620 3.117 15.237 1.00 63.66 246 PRO A CA 1
ATOM 1941 C C . PRO A 1 246 ? 31.462 4.557 14.761 1.00 63.66 246 PRO A C 1
ATOM 1943 O O . PRO A 1 246 ? 32.441 5.197 14.367 1.00 63.66 246 PRO A O 1
ATOM 1946 N N . ALA A 1 247 ? 30.232 5.071 14.823 1.00 62.50 247 ALA A N 1
ATOM 1947 C CA . ALA A 1 247 ? 29.964 6.457 14.478 1.00 62.50 247 ALA A CA 1
ATOM 1948 C C . ALA A 1 247 ? 30.926 7.379 15.255 1.00 62.50 247 ALA A C 1
ATOM 1950 O O . ALA A 1 247 ? 31.145 7.168 16.456 1.00 62.50 247 ALA A O 1
ATOM 1951 N N . PRO A 1 248 ? 31.518 8.392 14.596 1.00 74.88 248 PRO A N 1
ATOM 1952 C CA . PRO A 1 248 ? 32.394 9.332 15.273 1.00 74.88 248 PRO A CA 1
ATOM 1953 C C . PRO A 1 248 ? 31.633 9.995 16.421 1.00 74.88 248 PRO A C 1
ATOM 1955 O O . PRO A 1 248 ? 30.456 10.338 16.288 1.00 74.88 248 PRO A O 1
ATOM 1958 N N . ALA A 1 249 ? 32.307 10.161 17.560 1.00 72.19 249 ALA A N 1
ATOM 1959 C CA . ALA A 1 249 ? 31.710 10.808 18.719 1.00 72.19 249 ALA A CA 1
ATOM 1960 C C . ALA A 1 249 ? 31.153 12.188 18.319 1.00 72.19 249 ALA A C 1
ATOM 1962 O O . ALA A 1 249 ? 31.822 12.919 17.577 1.00 72.19 249 ALA A O 1
ATOM 1963 N N . PRO A 1 250 ? 29.951 12.561 18.794 1.00 70.06 250 PRO A N 1
ATOM 1964 C CA . PRO A 1 250 ? 29.397 13.870 18.498 1.00 70.06 250 PRO A CA 1
ATOM 1965 C C . PRO A 1 250 ? 30.357 14.966 18.985 1.00 70.06 250 PRO A C 1
ATOM 1967 O O . PRO A 1 250 ? 31.038 14.787 20.004 1.00 70.06 250 PRO A O 1
ATOM 1970 N N . PRO A 1 251 ? 30.432 16.105 18.274 1.00 79.81 251 PRO A N 1
ATOM 1971 C CA . PRO A 1 251 ? 31.261 17.220 18.699 1.00 79.81 251 PRO A CA 1
ATOM 1972 C C . PRO A 1 251 ? 30.844 17.701 20.102 1.00 79.81 251 PRO A C 1
ATOM 1974 O O . PRO A 1 251 ? 29.663 17.611 20.456 1.00 79.81 251 PRO A O 1
ATOM 1977 N N . PRO A 1 252 ? 31.786 18.222 20.913 1.00 81.06 252 PRO A N 1
ATOM 1978 C CA . PRO A 1 252 ? 31.474 18.767 22.228 1.00 81.06 252 PRO A CA 1
ATOM 1979 C C . PRO A 1 252 ? 30.405 19.854 22.111 1.00 81.06 252 PRO A C 1
ATOM 1981 O O . PRO A 1 252 ? 30.565 20.810 21.355 1.00 81.06 252 PRO A O 1
ATOM 1984 N N . VAL A 1 253 ? 29.316 19.712 22.865 1.00 74.81 253 VAL A N 1
ATOM 1985 C CA . VAL A 1 253 ? 28.285 20.749 22.948 1.00 74.81 253 VAL A CA 1
ATOM 1986 C C . VAL A 1 253 ? 28.880 21.936 23.698 1.00 74.81 253 VAL A C 1
ATOM 1988 O O . VAL A 1 253 ? 29.241 21.812 24.871 1.00 74.81 253 VAL A O 1
ATOM 1991 N N . GLU A 1 254 ? 29.002 23.083 23.030 1.00 79.31 254 GLU A N 1
ATOM 1992 C CA . GLU A 1 254 ? 29.450 24.305 23.692 1.00 79.31 254 GLU A CA 1
ATOM 1993 C C . GLU A 1 254 ? 28.454 24.708 24.793 1.00 79.31 254 GLU A C 1
ATOM 1995 O O . GLU A 1 254 ? 27.234 24.639 24.591 1.00 79.31 254 GLU A O 1
ATOM 2000 N N . PRO A 1 255 ? 28.941 25.122 25.976 1.00 72.44 255 PRO A N 1
ATOM 2001 C CA . PRO A 1 255 ? 28.073 25.571 27.048 1.00 72.44 255 PRO A CA 1
ATOM 2002 C C . PRO A 1 255 ? 27.274 26.787 26.581 1.00 72.44 255 PRO A C 1
ATOM 2004 O O . PRO A 1 255 ? 27.828 27.796 26.142 1.00 72.44 255 PRO A O 1
ATOM 2007 N N . ARG A 1 256 ? 25.947 26.674 26.687 1.00 62.28 256 ARG A N 1
ATOM 2008 C CA . ARG A 1 256 ? 25.009 27.739 26.335 1.00 62.28 256 ARG A CA 1
ATOM 2009 C C . ARG A 1 256 ? 25.408 29.025 27.085 1.00 62.28 256 ARG A C 1
ATOM 2011 O O . ARG A 1 256 ? 25.559 28.965 28.308 1.00 62.28 256 ARG A O 1
ATOM 2018 N N . PRO A 1 257 ? 25.574 30.170 26.398 1.00 69.94 257 PRO A N 1
ATOM 2019 C CA . PRO A 1 257 ? 25.960 31.414 27.048 1.00 69.94 257 PRO A CA 1
ATOM 2020 C C . PRO A 1 257 ? 24.928 31.786 28.115 1.00 69.94 257 PRO A C 1
ATOM 2022 O O . PRO A 1 257 ? 23.728 31.866 27.847 1.00 69.94 257 PRO A O 1
ATOM 2025 N N . SER A 1 258 ? 25.399 31.985 29.345 1.00 66.69 258 SER A N 1
ATOM 2026 C CA . SER A 1 258 ? 24.588 32.524 30.429 1.00 66.69 258 SER A CA 1
ATOM 2027 C C . SER A 1 258 ? 24.304 33.994 30.127 1.00 66.69 258 SER A C 1
ATOM 2029 O O . SER A 1 258 ? 25.227 34.810 30.141 1.00 66.69 258 SER A O 1
ATOM 2031 N N . HIS A 1 259 ? 23.048 34.340 29.848 1.00 59.88 259 HIS A N 1
ATOM 2032 C CA . HIS A 1 259 ? 22.621 35.736 29.878 1.00 59.88 259 HIS A CA 1
ATOM 2033 C C . HIS A 1 259 ? 22.677 36.214 31.334 1.00 59.88 259 HIS A C 1
ATOM 2035 O O . HIS A 1 259 ? 21.950 35.693 32.181 1.00 59.88 259 HIS A O 1
ATOM 2041 N N . GLY A 1 260 ? 23.612 37.124 31.612 1.00 61.62 260 GLY A N 1
ATOM 2042 C CA . GLY A 1 260 ? 23.648 37.922 32.839 1.00 61.62 260 GLY A CA 1
ATOM 2043 C C . GLY A 1 260 ? 22.752 39.146 32.742 1.00 61.62 260 GLY A C 1
ATOM 2044 O O . GLY A 1 260 ? 22.385 39.516 31.602 1.00 61.62 260 GLY A O 1
#

Sequence (260 aa):
MAVMQKRWPWMAATLVLVAGGFVWSMWPDHSKGEDEAQVRAEPRAREALLNPDRPSTPPPPDMKPATVVEPSAPQDIGRIKDEAYAKALEEGAERPGEVAFRATIDAFMAYNAAFAEAQARQEGVTVAEVHELTYFGFKVLETQRWPEVEELVEAPLSAEQRENAEALMHDTNKEFKDEIRRLVDEGASEEERWALIEDVQDRYMGQYYEITGMDADKLDELLAGDPSRRFAPADTPPPAPEDIEPAPAPPPVEPRPSHG

Mean predicted aligned error: 14.57 Å

Foldseek 3Di:
DDDPPPDDDDPPDQPPKQQFCCLVPVQPPPVVPPPPPDPPDDPVVVVCVVDPPDPPDDDPPPDDDPPRPGQTFDPCLVVQLVVQLVVCVVVVPPQSLLRSLLSSLVRSCVSVVVNLVVVCVVQQHDSVLSSLSSSLSVLLVLLLPQVLLCVLLVHHADPVLSVVLVVLVNVLVVVLSVVLSVCSVVVHDNVVNVVSSVVSSVVSQVVNCVSRVDDPRSSSDSSSPDPPDCPDSVNDDDPDPVPDDPDPDDPDDDPDDDDD

Solvent-accessible surface area (backbone atoms only — not comparable to full-atom values): 16014 Å² total; per-residue (Å²): 136,83,82,80,79,78,80,76,82,80,81,79,77,77,85,69,88,66,53,37,68,34,86,69,56,74,58,64,73,70,71,85,74,74,80,83,75,80,75,89,69,57,80,72,59,56,58,54,68,76,52,64,84,66,75,86,64,74,78,61,96,81,67,69,76,81,77,77,73,62,37,54,74,54,95,54,45,65,60,49,25,53,55,37,29,55,50,25,56,76,72,62,48,95,48,26,15,49,52,9,42,49,49,37,44,52,51,32,47,65,72,27,41,72,51,45,52,49,52,14,64,75,64,68,50,48,52,67,56,52,48,51,52,48,47,50,49,53,51,58,55,59,73,64,42,53,75,62,50,27,58,72,53,73,43,86,74,51,72,66,41,53,52,52,52,51,46,48,54,55,52,53,49,50,55,48,54,55,49,53,50,50,39,44,76,71,64,56,54,71,68,60,53,49,52,50,52,51,53,52,52,54,51,51,53,53,53,46,23,72,60,63,63,49,50,75,67,54,46,20,51,59,50,50,47,61,94,84,48,93,68,38,84,88,66,58,76,76,76,56,80,87,74,56,77,77,76,76,79,77,77,83,78,74,80,76,82,79,84,125

pLDDT: mean 76.3, std 23.19, range [26.88, 98.5]

Secondary structure (DSSP, 8-state):
-------------------SSHHHHSS--GGGTT--------HHHHHHHHS----SSPPPTT------------TTHHHHHHHHHHHHHHTT-S-HHHHHHHHHHHHHHHHTHHHHHHHHHHHT--HHHHHHHHHHHHHHHHTT-HHHHHHHTTSPPPHHHHHHHHHHHHHHHHHHHHHHHHHHHTT--HHHHHHHHHHHHHHHHHHHHHHH---HHHHHHHHH--TT-TT-TTT-PPPPTTSSPPPPPPPPPPPPP---

Nearest PDB structures (foldseek):
  5cwo-assembly2_B  TM=4.829E-01  e=2.243E+00  synthetic construct
  8ce1-assembly1_B  TM=3.646E-01  e=3.805E+00  Escherichia coli
  6xss-assembly1_A  TM=3.302E-01  e=6.452E+00  synthetic construct

Radius of gyration: 23.56 Å; Cα contacts (8 Å, |Δi|>4): 167; chains: 1; bounding box: 55×68×68 Å